Protein AF-A0AAV2SM98-F1 (afdb_monomer)

Foldseek 3Di:
DDDDDPPPPPDPPDPPPDPPDDDDDDDDDDDDDDDDDPDPPPPPDDDDDDDDDPPVVVVVVVVVVVVVVVPPDPPPQPDDDQAAAEEEEAQELVSLVVLLVCLVVLRQRYEYEAQADRNPAPRQPDFQWQDQFDLDLVSNVVSVVVLVVVVVLCVVPNLAWDQLWDKFFDLDPVVVVSLVSRVVSCVVVVFDKDKAALVVVCVSPVVDDSPSTRTIMIGSSITGGRRPSNSVSSNVSSVVSNYYYDHSKAFDDWDWDQDPVRDIFTQWTDIPNGIYGYRYYHYPHHD

Solvent-accessible surface area (backbone atoms only — not comparable to full-atom values): 17041 Å² total; per-residue (Å²): 139,85,89,85,79,79,88,85,80,86,82,89,85,86,87,84,87,85,86,88,74,97,74,94,84,88,85,88,83,89,85,88,87,88,91,90,87,79,81,82,78,76,82,83,81,76,90,78,85,90,78,72,93,71,60,61,62,59,52,52,53,53,48,51,54,52,55,57,64,66,62,64,74,76,76,77,74,64,85,68,59,66,59,31,71,26,42,29,35,21,38,24,59,66,18,24,52,49,50,26,52,42,15,75,75,65,39,36,50,26,34,38,34,13,54,56,54,73,26,71,61,71,39,66,78,53,88,28,76,46,69,38,81,48,92,45,66,70,57,20,53,52,35,42,55,50,50,54,51,48,52,60,45,34,75,76,48,84,21,48,74,42,77,74,30,45,76,50,82,16,66,45,74,69,51,43,56,49,48,55,51,34,38,55,51,24,60,77,71,73,42,71,56,42,81,32,51,39,68,56,46,35,70,77,42,71,86,54,84,46,90,68,40,76,27,33,38,40,26,65,86,15,25,39,34,43,53,60,46,34,40,51,47,38,41,50,59,11,36,78,45,50,23,44,79,40,62,64,34,36,78,75,48,75,45,68,41,73,43,99,81,75,40,83,38,50,47,28,40,36,38,79,66,52,60,31,35,26,66,36,76,46,87,32,64,80,122

Secondary structure (DSSP, 8-state):
------TTS--S-SSS-SSSS-----------------STTSS---PPPP--TTHHHHHHHHHHHHHHHHTS---------SB-S-EEE--SHHHHHHHHHHHHTT-TT-EEE-SSSTTTTTGGG---EE----SSHHHHHHHHHHHHHHHHHHTTS--SEE---EEEEE-SHHHHHHHHHHHHHHHHTT---EEE-HHHHHHH-TTS--TT-SEEEEETT-EEE-HHHHHHHHHHHHHHTT-EEESS--EEEEEEEE-TTS-EEEEEEEETTEEEE-S-EEE----

Sequence (287 aa):
RSDYCSPLITFTLKMLVLLHHGHRSAAVVNLRVPHFKSYYRMALRCPIPAFGSNLHKRMAHLSRSIVRKEHMQMSTQVDLPAEADAVVVGGGMMGCWTLYHLARLGMTSAVLLERDKLTSGTTWHTNGLVHVIRASEVCSKLFNVTRDHILELDAQEPAGWTQNGAIYIASKKDRLKEYHRMVTLGKILGVECHVLTPSETASIQPLIRTDDILGSIYVPGDGTIDPAPLCRAVTRDAASKGAKVYEGVSVTSVETEKSRFNREQVKAVHTSSGTIKTKNVVVCAGI

Radius of gyration: 25.33 Å; Cα contacts (8 Å, |Δi|>4): 437; chains: 1; bounding box: 73×53×66 Å

Mean predicted aligned error: 13.69 Å

InterPro domains:
  IPR006076 FAD dependent oxidoreductase [PF01266] (85-286)
  IPR036188 FAD/NAD(P)-binding domain superfamily [G3DSA:3.50.50.60] (87-287)
  IPR036188 FAD/NAD(P)-binding domain superfamily [SSF51905] (84-287)

Nearest PDB structures (foldseek):
  4pab-assembly2_B  TM=9.346E-01  e=4.518E-18  Rattus norvegicus
  1y56-assembly1_B  TM=9.321E-01  e=1.473E-16  Pyrococcus horikoshii OT3
  3gsi-assembly1_A  TM=9.232E-01  e=4.896E-16  Arthrobacter globiformis
  1pj6-assembly1_A  TM=9.190E-01  e=7.456E-16  Arthrobacter globiformis
  3if9-assembly2_C-3  TM=8.460E-01  e=1.415E-14  Bacillus subtilis

Organism: Meganyctiphanes norvegica (NCBI:txid48144)

pLDDT: mean 77.67, std 28.5, range [20.61, 98.44]

Structure (mmCIF, N/CA/C/O backbone):
data_AF-A0AAV2SM98-F1
#
_entry.id   AF-A0AAV2SM98-F1
#
loop_
_atom_site.group_PDB
_atom_site.id
_atom_site.type_symbol
_atom_site.label_atom_id
_atom_site.label_alt_id
_atom_site.label_comp_id
_atom_site.label_asym_id
_atom_site.label_entity_id
_atom_site.label_seq_id
_atom_site.pdbx_PDB_ins_code
_atom_site.Cartn_x
_atom_site.Cartn_y
_atom_site.Cartn_z
_atom_site.occupancy
_atom_site.B_iso_or_equiv
_atom_site.auth_seq_id
_atom_site.auth_comp_id
_atom_site.auth_asym_id
_atom_site.auth_atom_id
_atom_site.pdbx_PDB_model_num
ATOM 1 N N . ARG A 1 1 ? 6.197 36.022 -17.722 1.00 31.88 1 ARG A N 1
ATOM 2 C CA . ARG A 1 1 ? 5.034 35.553 -18.521 1.00 31.88 1 ARG A CA 1
ATOM 3 C C . ARG A 1 1 ? 5.260 34.078 -18.840 1.00 31.88 1 ARG A C 1
ATOM 5 O O . ARG A 1 1 ? 6.386 33.752 -19.177 1.00 31.88 1 ARG A O 1
ATOM 12 N N . SER A 1 2 ? 4.194 33.281 -18.701 1.00 25.55 2 SER A N 1
ATOM 13 C CA . SER A 1 2 ? 4.048 31.811 -18.793 1.00 25.55 2 SER A CA 1
ATOM 14 C C . SER A 1 2 ? 4.596 30.965 -17.638 1.00 25.55 2 SER A C 1
ATOM 16 O O . SER A 1 2 ? 5.593 30.261 -17.778 1.00 25.55 2 SER A O 1
ATOM 18 N N . ASP A 1 3 ? 3.838 30.988 -16.539 1.00 28.36 3 ASP A N 1
ATOM 19 C CA . ASP A 1 3 ? 3.628 29.853 -15.642 1.00 28.36 3 ASP A CA 1
ATOM 20 C C . ASP A 1 3 ? 2.754 28.800 -16.343 1.00 28.36 3 ASP A C 1
ATOM 22 O O . ASP A 1 3 ? 1.631 29.098 -16.742 1.00 28.36 3 ASP A O 1
ATOM 26 N N . TYR A 1 4 ? 3.257 27.573 -16.477 1.00 24.83 4 TYR A N 1
ATOM 27 C CA . TYR A 1 4 ? 2.462 26.360 -16.704 1.00 24.83 4 TYR A CA 1
ATOM 28 C C . TYR A 1 4 ? 3.166 25.205 -15.985 1.00 24.83 4 TYR A C 1
ATOM 30 O O . TYR A 1 4 ? 3.892 24.412 -16.580 1.00 24.83 4 TYR A O 1
ATOM 38 N N . CYS A 1 5 ? 2.981 25.147 -14.667 1.00 24.78 5 CYS A N 1
ATOM 39 C CA . CYS A 1 5 ? 3.327 23.982 -13.864 1.00 24.78 5 CYS A CA 1
ATOM 40 C C . CYS A 1 5 ? 2.040 23.171 -13.663 1.00 24.78 5 CYS A C 1
ATOM 42 O O . CYS A 1 5 ? 1.075 23.659 -13.076 1.00 24.78 5 CYS A O 1
ATOM 44 N N . SER A 1 6 ? 1.992 21.965 -14.229 1.00 24.11 6 SER A N 1
ATOM 45 C CA . SER A 1 6 ? 0.831 21.076 -14.181 1.00 24.11 6 SER A CA 1
ATOM 46 C C . SER A 1 6 ? 0.479 20.690 -12.731 1.00 24.11 6 SER A C 1
ATOM 48 O O . SER A 1 6 ? 1.361 20.196 -12.024 1.00 24.11 6 SER A O 1
ATOM 50 N N . PRO A 1 7 ? -0.783 20.810 -12.284 1.00 24.09 7 PRO A N 1
ATOM 51 C CA . PRO A 1 7 ? -1.163 20.563 -10.889 1.00 24.09 7 PRO A CA 1
ATOM 52 C C . PRO A 1 7 ? -1.372 19.078 -10.506 1.00 24.09 7 PRO A C 1
ATOM 54 O O . PRO A 1 7 ? -1.967 18.796 -9.473 1.00 24.09 7 PRO A O 1
ATOM 57 N N . LEU A 1 8 ? -0.889 18.108 -11.291 1.00 27.25 8 LEU A N 1
ATOM 58 C CA . LEU A 1 8 ? -1.276 16.691 -11.149 1.00 27.25 8 LEU A CA 1
ATOM 59 C C . LEU A 1 8 ? -0.295 15.774 -10.387 1.00 27.25 8 LEU A C 1
ATOM 61 O O . LEU A 1 8 ? -0.562 14.582 -10.294 1.00 27.25 8 LEU A O 1
ATOM 65 N N . ILE A 1 9 ? 0.818 16.272 -9.826 1.00 28.38 9 ILE A N 1
ATOM 66 C CA . ILE A 1 9 ? 1.872 15.392 -9.254 1.00 28.38 9 ILE A CA 1
ATOM 67 C C . ILE A 1 9 ? 2.228 15.679 -7.774 1.00 28.38 9 ILE A C 1
ATOM 69 O O . ILE A 1 9 ? 3.056 14.988 -7.189 1.00 28.38 9 ILE A O 1
ATOM 73 N N . THR A 1 10 ? 1.551 16.601 -7.081 1.00 25.59 10 THR A N 1
ATOM 74 C CA . THR A 1 10 ? 1.965 17.010 -5.714 1.00 25.59 10 THR A CA 1
ATOM 75 C C . THR A 1 10 ? 0.986 16.621 -4.599 1.00 25.59 10 THR A C 1
ATOM 77 O O . THR A 1 10 ? 0.681 17.456 -3.752 1.00 25.59 10 THR A O 1
ATOM 80 N N . PHE A 1 11 ? 0.476 15.380 -4.557 1.00 27.55 11 PHE A N 1
ATOM 81 C CA . PHE A 1 11 ? -0.511 15.006 -3.521 1.00 27.55 11 PHE A CA 1
ATOM 82 C C . PHE A 1 11 ? -0.302 13.716 -2.717 1.00 27.55 11 PHE A C 1
ATOM 84 O O . PHE A 1 11 ? -1.170 13.361 -1.924 1.00 27.55 11 PHE A O 1
ATOM 91 N N . THR A 1 12 ? 0.872 13.081 -2.770 1.00 30.11 12 THR A N 1
ATOM 92 C CA . THR A 1 12 ? 1.121 11.863 -1.968 1.00 30.11 12 THR A CA 1
ATOM 93 C C . THR A 1 12 ? 2.404 11.943 -1.151 1.00 30.11 12 THR A C 1
ATOM 95 O O . THR A 1 12 ? 3.245 11.056 -1.196 1.00 30.11 12 THR A O 1
ATOM 98 N N . LEU A 1 13 ? 2.570 13.023 -0.385 1.00 26.97 13 LEU A N 1
ATOM 99 C CA . LEU A 1 13 ? 3.607 13.099 0.648 1.00 26.97 13 LEU A CA 1
ATOM 100 C C . LEU A 1 13 ? 3.119 13.940 1.837 1.00 26.97 13 LEU A C 1
ATOM 102 O O . LEU A 1 13 ? 3.581 15.050 2.079 1.00 26.97 13 LEU A O 1
ATOM 106 N N . LYS A 1 14 ? 2.118 13.435 2.568 1.00 24.38 14 LYS A N 1
ATOM 107 C CA . LYS A 1 14 ? 1.673 14.062 3.829 1.00 24.38 14 LYS A CA 1
ATOM 108 C C . LYS A 1 14 ? 1.416 13.092 4.986 1.00 24.38 14 LYS A C 1
ATOM 110 O O . LYS A 1 14 ? 0.947 13.520 6.030 1.00 24.38 14 LYS A O 1
ATOM 115 N N . MET A 1 15 ? 1.772 11.815 4.836 1.00 27.41 15 MET A N 1
ATOM 116 C CA . MET A 1 15 ? 1.516 10.771 5.844 1.00 27.41 15 MET A CA 1
ATOM 117 C C . MET A 1 15 ? 2.777 10.033 6.327 1.00 27.41 15 MET A C 1
ATOM 119 O O . MET A 1 15 ? 2.660 9.036 7.024 1.00 27.41 15 MET A O 1
ATOM 123 N N . LEU A 1 16 ? 3.987 10.514 6.001 1.00 27.00 16 LEU A N 1
ATOM 124 C CA . LEU A 1 16 ? 5.228 9.870 6.462 1.00 27.00 16 LEU A CA 1
ATOM 125 C C . LEU A 1 16 ? 6.363 10.844 6.827 1.00 27.00 16 LEU A C 1
ATOM 127 O O . LEU A 1 16 ? 7.532 10.577 6.577 1.00 27.00 16 LEU A O 1
ATOM 131 N N . VAL A 1 17 ? 6.028 11.984 7.433 1.00 26.92 17 VAL A N 1
ATOM 132 C CA . VAL A 1 17 ? 7.013 12.833 8.128 1.00 26.92 17 VAL A CA 1
ATOM 133 C C . VAL A 1 17 ? 6.415 13.261 9.464 1.00 26.92 17 VAL A C 1
ATOM 135 O O . VAL A 1 17 ? 6.054 14.414 9.645 1.00 26.92 17 VAL A O 1
ATOM 138 N N . LEU A 1 18 ? 6.234 12.313 10.386 1.00 27.36 18 LEU A N 1
ATOM 139 C CA . LEU A 1 18 ? 5.934 12.614 11.795 1.00 27.36 18 LEU A CA 1
ATOM 140 C C . LEU A 1 18 ? 6.501 11.567 12.772 1.00 27.36 18 LEU A C 1
ATOM 142 O O . LEU A 1 18 ? 6.001 11.407 13.879 1.00 27.36 18 LEU A O 1
ATOM 146 N N . LEU A 1 19 ? 7.588 10.887 12.398 1.00 30.19 19 LEU A N 1
ATOM 147 C CA . LEU A 1 19 ? 8.364 10.050 13.320 1.00 30.19 19 LEU A CA 1
ATOM 148 C C . LEU A 1 19 ? 9.869 10.282 13.140 1.00 30.19 19 LEU A C 1
ATOM 150 O O . LEU A 1 19 ? 10.631 9.345 12.950 1.00 30.19 19 LEU A O 1
ATOM 154 N N . HIS A 1 20 ? 10.306 11.544 13.183 1.00 32.00 20 HIS A N 1
ATOM 155 C CA . HIS A 1 20 ? 11.689 11.855 13.562 1.00 32.00 20 HIS A CA 1
ATOM 156 C C . HIS A 1 20 ? 11.843 13.306 14.038 1.00 32.00 20 HIS A C 1
ATOM 158 O O . HIS A 1 20 ? 12.384 14.156 13.346 1.00 32.00 20 HIS A O 1
ATOM 164 N N . HIS A 1 21 ? 11.274 13.598 15.205 1.00 30.67 21 HIS A N 1
ATOM 165 C CA . HIS A 1 21 ? 11.831 14.442 16.272 1.00 30.67 21 HIS A CA 1
ATOM 166 C C . HIS A 1 21 ? 10.696 14.880 17.190 1.00 30.67 21 HIS A C 1
ATOM 168 O O . HIS A 1 21 ? 9.682 15.427 16.761 1.00 30.67 21 HIS A O 1
ATOM 174 N N . GLY A 1 22 ? 10.860 14.578 18.476 1.00 34.06 22 GLY A N 1
ATOM 175 C CA . GLY A 1 22 ? 9.859 14.858 19.486 1.00 34.06 22 GLY A CA 1
ATOM 176 C C . GLY A 1 22 ? 9.646 16.351 19.652 1.00 34.06 22 GLY A C 1
ATOM 177 O O . GLY A 1 22 ? 10.458 16.994 20.286 1.00 34.06 22 GLY A O 1
ATOM 178 N N . HIS A 1 23 ? 8.525 16.872 19.164 1.00 28.09 23 HIS A N 1
ATOM 179 C CA . HIS A 1 23 ? 7.826 18.001 19.768 1.00 28.09 23 HIS A CA 1
ATOM 180 C C . HIS A 1 23 ? 6.326 17.889 19.459 1.00 28.09 23 HIS A C 1
ATOM 182 O O . HIS A 1 23 ? 5.896 17.576 18.353 1.00 28.09 23 HIS A O 1
ATOM 188 N N . ARG A 1 24 ? 5.527 18.079 20.510 1.00 28.91 24 ARG A N 1
ATOM 189 C CA . ARG A 1 24 ? 4.068 17.933 20.550 1.00 28.91 24 ARG A CA 1
ATOM 190 C C . ARG A 1 24 ? 3.401 19.205 20.015 1.00 28.91 24 ARG A C 1
ATOM 192 O O . ARG A 1 24 ? 3.568 20.233 20.666 1.00 28.91 24 ARG A O 1
ATOM 199 N N . SER A 1 25 ? 2.625 19.113 18.928 1.00 24.95 25 SER A N 1
ATOM 200 C CA . SER A 1 25 ? 1.312 19.766 18.673 1.00 24.95 25 SER A CA 1
ATOM 201 C C . SER A 1 25 ? 0.983 19.747 17.171 1.00 24.95 25 SER A C 1
ATOM 203 O O . SER A 1 25 ? 1.814 20.148 16.365 1.00 24.95 25 SER A O 1
ATOM 205 N N . ALA A 1 26 ? -0.229 19.327 16.796 1.00 24.14 26 ALA A N 1
ATOM 206 C CA . ALA A 1 26 ? -0.758 19.448 15.436 1.00 24.14 26 ALA A CA 1
ATOM 207 C C . ALA A 1 26 ? -2.068 20.248 15.479 1.00 24.14 26 ALA A C 1
ATOM 209 O O . ALA A 1 26 ? -2.946 19.943 16.282 1.00 24.14 26 ALA A O 1
ATOM 210 N N . ALA A 1 27 ? -2.183 21.270 14.630 1.00 21.50 27 ALA A N 1
ATOM 211 C CA . ALA A 1 27 ? -3.406 22.039 14.416 1.00 21.50 27 ALA A CA 1
ATOM 212 C C . ALA A 1 27 ? -3.985 21.697 13.035 1.00 21.50 27 ALA A C 1
ATOM 214 O O . ALA A 1 27 ? -3.249 21.624 12.050 1.00 21.50 27 ALA A O 1
ATOM 215 N N . VAL A 1 28 ? -5.302 21.493 12.970 1.00 24.95 28 VAL A N 1
ATOM 216 C CA . VAL A 1 28 ? -6.059 21.205 11.743 1.00 24.95 28 VAL A CA 1
ATOM 217 C C . VAL A 1 28 ? -6.828 22.463 11.343 1.00 24.95 28 VAL A C 1
ATOM 219 O O . VAL A 1 28 ? -7.604 22.990 12.135 1.00 24.95 28 VAL A O 1
ATOM 222 N N . VAL A 1 29 ? -6.631 22.938 10.111 1.00 21.25 29 VAL A N 1
ATOM 223 C CA . VAL A 1 29 ? -7.428 24.017 9.506 1.00 21.25 29 VAL A CA 1
ATOM 224 C C . VAL A 1 29 ? -8.323 23.411 8.426 1.00 21.25 29 VAL A C 1
ATOM 226 O O . VAL A 1 29 ? -7.837 22.748 7.512 1.00 21.25 29 VAL A O 1
ATOM 229 N N . ASN A 1 30 ? -9.633 23.635 8.553 1.00 21.91 30 ASN A N 1
ATOM 230 C CA . ASN A 1 30 ? -10.673 23.188 7.623 1.00 21.91 30 ASN A CA 1
ATOM 231 C C . ASN A 1 30 ? -10.839 24.170 6.454 1.00 21.91 30 ASN A C 1
ATOM 233 O O . ASN A 1 30 ? -10.946 25.375 6.674 1.00 21.91 30 ASN A O 1
ATOM 237 N N . LEU A 1 31 ? -10.988 23.652 5.232 1.00 20.61 31 LEU A N 1
ATOM 238 C CA . LEU A 1 31 ? -11.504 24.397 4.078 1.00 20.61 31 LEU A CA 1
ATOM 239 C C . LEU A 1 31 ? -12.579 23.563 3.367 1.00 20.61 31 LEU A C 1
ATOM 241 O O . LEU A 1 31 ? -12.419 22.365 3.155 1.00 20.61 31 LEU A O 1
ATOM 245 N N . ARG A 1 32 ? -13.701 24.215 3.044 1.00 22.14 32 ARG A N 1
ATOM 246 C CA . ARG A 1 32 ? -14.980 23.630 2.605 1.00 22.14 32 ARG A CA 1
ATOM 247 C C . ARG A 1 32 ? -15.336 24.200 1.230 1.00 22.14 32 ARG A C 1
ATOM 249 O O . ARG A 1 32 ? -15.374 25.421 1.124 1.00 22.14 32 ARG A O 1
ATOM 256 N N . VAL A 1 33 ? -15.662 23.381 0.220 1.00 26.44 33 VAL A N 1
ATOM 257 C CA . VAL A 1 33 ? -16.320 23.842 -1.032 1.00 26.44 33 VAL A CA 1
ATOM 258 C C . VAL A 1 33 ? -17.195 22.715 -1.645 1.00 26.44 33 VAL A C 1
ATOM 260 O O . VAL A 1 33 ? -16.832 21.551 -1.470 1.00 26.44 33 VAL A O 1
ATOM 263 N N . PRO A 1 34 ? -18.348 22.997 -2.310 1.00 28.62 34 PRO A N 1
ATOM 264 C CA . PRO A 1 34 ? -19.435 22.025 -2.502 1.00 28.62 34 PRO A CA 1
ATOM 265 C C . PRO A 1 34 ? -19.748 21.588 -3.961 1.00 28.62 34 PRO A C 1
ATOM 267 O O . PRO A 1 34 ? -19.422 22.276 -4.919 1.00 28.62 34 PRO A O 1
ATOM 270 N N . HIS A 1 35 ? -20.545 20.504 -4.048 1.00 28.34 35 HIS A N 1
ATOM 271 C CA . HIS A 1 35 ? -21.519 20.095 -5.093 1.00 28.34 35 HIS A CA 1
ATOM 272 C C . HIS A 1 35 ? -21.068 19.296 -6.341 1.00 28.34 35 HIS A C 1
ATOM 274 O O . HIS A 1 35 ? -20.484 19.817 -7.282 1.00 28.34 35 HIS A O 1
ATOM 280 N N . PHE A 1 36 ? -21.537 18.037 -6.410 1.00 26.59 36 PHE A N 1
ATOM 281 C CA . PHE A 1 36 ? -21.418 17.112 -7.546 1.00 26.59 36 PHE A CA 1
ATOM 282 C C . PHE A 1 36 ? -22.814 16.544 -7.893 1.00 26.59 36 PHE A C 1
ATOM 284 O O . PHE A 1 36 ? -23.239 15.533 -7.341 1.00 26.59 36 PHE A O 1
ATOM 291 N N . LYS A 1 37 ? -23.593 17.230 -8.745 1.00 26.44 37 LYS A N 1
ATOM 292 C CA . LYS A 1 37 ? -24.983 16.833 -9.088 1.00 26.44 37 LYS A CA 1
ATOM 293 C C . LYS A 1 37 ? -25.263 16.633 -10.586 1.00 26.44 37 LYS A C 1
ATOM 295 O O . LYS A 1 37 ? -26.425 16.582 -10.974 1.00 26.44 37 LYS A O 1
ATOM 300 N N . SER A 1 38 ? -24.243 16.487 -11.438 1.00 29.59 38 SER A N 1
ATOM 301 C CA . SER A 1 38 ? -24.452 16.507 -12.902 1.00 29.59 38 SER A CA 1
ATOM 302 C C . SER A 1 38 ? -24.258 15.185 -13.661 1.00 29.59 38 SER A C 1
ATOM 304 O O . SER A 1 38 ? -24.520 15.161 -14.859 1.00 29.59 38 SER A O 1
ATOM 306 N N . TYR A 1 39 ? -23.867 14.071 -13.035 1.00 30.16 39 TYR A N 1
ATOM 307 C CA . TYR A 1 39 ? -23.544 12.854 -13.809 1.00 30.16 39 TYR A CA 1
ATOM 308 C C . TYR A 1 39 ? -24.714 11.885 -14.067 1.00 30.16 39 TYR A C 1
ATOM 310 O O . TYR A 1 39 ? -24.615 11.024 -14.934 1.00 30.16 39 TYR A O 1
ATOM 318 N N . TYR A 1 40 ? -25.864 12.044 -13.402 1.00 27.30 40 TYR A N 1
ATOM 319 C CA . TYR A 1 40 ? -26.947 11.047 -13.474 1.00 27.30 40 TYR A CA 1
ATOM 320 C C . TYR A 1 40 ? -27.897 11.189 -14.683 1.00 27.30 40 TYR A C 1
ATOM 322 O O . TYR A 1 40 ? -28.743 10.331 -14.914 1.00 27.30 40 TYR A O 1
ATOM 330 N N . ARG A 1 41 ? -27.795 12.262 -15.483 1.00 26.36 41 ARG A N 1
ATOM 331 C CA . ARG A 1 41 ? -28.770 12.546 -16.561 1.00 26.36 41 ARG A CA 1
ATOM 332 C C . ARG A 1 41 ? -28.425 11.988 -17.944 1.00 26.36 41 ARG A C 1
ATOM 334 O O . ARG A 1 41 ? -29.223 12.170 -18.859 1.00 26.36 41 ARG A O 1
ATOM 341 N N . MET A 1 42 ? -27.306 11.281 -18.112 1.00 28.53 42 MET A N 1
ATOM 342 C CA . MET A 1 42 ? -26.879 10.807 -19.439 1.00 28.53 42 MET A CA 1
ATOM 343 C C . MET A 1 42 ? -27.261 9.348 -19.759 1.00 28.53 42 MET A C 1
ATOM 345 O O . MET A 1 42 ? -27.197 8.953 -20.916 1.00 28.53 42 MET A O 1
ATOM 349 N N . ALA A 1 43 ? -27.734 8.561 -18.783 1.00 29.72 43 ALA A N 1
ATOM 350 C CA . ALA A 1 43 ? -27.971 7.118 -18.953 1.00 29.72 43 ALA A CA 1
ATOM 351 C C . ALA A 1 43 ? -29.410 6.709 -19.354 1.00 29.72 43 ALA A C 1
ATOM 353 O O . ALA A 1 43 ? -29.691 5.522 -19.477 1.00 29.72 43 ALA A O 1
ATOM 354 N N . LEU A 1 44 ? -30.336 7.652 -19.576 1.00 29.77 44 LEU A N 1
ATOM 355 C CA . LEU A 1 44 ? -31.763 7.351 -19.823 1.00 29.77 44 LEU A CA 1
ATOM 356 C C . LEU A 1 44 ? -32.234 7.559 -21.275 1.00 29.77 44 LEU A C 1
ATOM 358 O O . LEU A 1 44 ? -33.423 7.750 -21.519 1.00 29.77 44 LEU A O 1
ATOM 362 N N . ARG A 1 45 ? -31.338 7.515 -22.266 1.00 27.47 45 ARG A N 1
ATOM 363 C CA . ARG A 1 45 ? -31.718 7.605 -23.689 1.00 27.47 45 ARG A CA 1
ATOM 364 C C . ARG A 1 45 ? -31.244 6.389 -24.479 1.00 27.47 45 ARG A C 1
ATOM 366 O O . ARG A 1 45 ? -30.288 6.479 -25.235 1.00 27.47 45 ARG A O 1
ATOM 373 N N . CYS A 1 46 ? -31.948 5.270 -24.330 1.00 22.50 46 CYS A N 1
ATOM 374 C CA . CYS A 1 46 ? -31.907 4.179 -25.304 1.00 22.50 46 CYS A CA 1
ATOM 375 C C . CYS A 1 46 ? -33.309 3.548 -25.419 1.00 22.50 46 CYS A C 1
ATOM 377 O O . CYS A 1 46 ? -33.823 3.064 -24.409 1.00 22.50 46 CYS A O 1
ATOM 379 N N . PRO A 1 47 ? -33.971 3.586 -26.590 1.00 31.31 47 PRO A N 1
ATOM 380 C CA . PRO A 1 47 ? -35.281 2.968 -26.777 1.00 31.31 47 PRO A CA 1
ATOM 381 C C . PRO A 1 47 ? -35.142 1.480 -27.143 1.00 31.31 47 PRO A C 1
ATOM 383 O O . PRO A 1 47 ? -34.409 1.130 -28.064 1.00 31.31 47 PRO A O 1
ATOM 386 N N . ILE A 1 48 ? -35.875 0.606 -26.447 1.00 33.38 48 ILE A N 1
ATOM 387 C CA . ILE A 1 48 ? -36.026 -0.824 -26.780 1.00 33.38 48 ILE A CA 1
ATOM 388 C C . ILE A 1 48 ? -37.409 -1.020 -27.440 1.00 33.38 48 ILE A C 1
ATOM 390 O O . ILE A 1 48 ? -38.380 -0.451 -26.931 1.00 33.38 48 ILE A O 1
ATOM 394 N N . PRO A 1 49 ? -37.556 -1.796 -28.536 1.00 30.06 49 PRO A N 1
ATOM 395 C CA . PRO A 1 49 ? -38.848 -1.998 -29.194 1.00 30.06 49 PRO A CA 1
ATOM 396 C C . PRO A 1 49 ? -39.774 -2.933 -28.399 1.00 30.06 49 PRO A C 1
ATOM 398 O O . PRO A 1 49 ? -39.335 -3.881 -27.750 1.00 30.06 49 PRO A O 1
ATOM 401 N N . ALA A 1 50 ? -41.076 -2.662 -28.479 1.00 34.81 50 ALA A N 1
ATOM 402 C CA . ALA A 1 50 ? -42.133 -3.322 -27.720 1.00 34.81 50 ALA A CA 1
ATOM 403 C C . ALA A 1 50 ? -42.425 -4.764 -28.185 1.00 34.81 50 ALA A C 1
ATOM 405 O O . ALA A 1 50 ? -42.682 -5.001 -29.362 1.00 34.81 50 ALA A O 1
ATOM 406 N N . PHE A 1 51 ? -42.499 -5.705 -27.234 1.00 28.33 51 PHE A N 1
ATOM 407 C CA . PHE A 1 51 ? -43.022 -7.062 -27.437 1.00 28.33 51 PHE A CA 1
ATOM 408 C C . PHE A 1 51 ? -44.042 -7.431 -26.336 1.00 28.33 51 PHE A C 1
ATOM 410 O O . PHE A 1 51 ? -43.726 -7.406 -25.148 1.00 28.33 51 PHE A O 1
ATOM 417 N N . GLY A 1 52 ? -45.268 -7.778 -26.756 1.00 33.97 52 GLY A N 1
ATOM 418 C CA . GLY A 1 52 ? -46.256 -8.648 -26.082 1.00 33.97 52 GLY A CA 1
ATOM 419 C C . GLY A 1 52 ? -46.667 -8.355 -24.625 1.00 33.97 52 GLY A C 1
ATOM 420 O O . GLY A 1 52 ? -46.029 -8.795 -23.670 1.00 33.97 52 GLY A O 1
ATOM 421 N N . SER A 1 53 ? -47.838 -7.741 -24.434 1.00 43.03 53 SER A N 1
ATOM 422 C CA . SER A 1 53 ? -48.356 -7.187 -23.167 1.00 43.03 53 SER A CA 1
ATOM 423 C C . SER A 1 53 ? -48.877 -8.168 -22.093 1.00 43.03 53 SER A C 1
ATOM 425 O O . SER A 1 53 ? -49.391 -7.707 -21.073 1.00 43.03 53 SER A O 1
ATOM 427 N N . ASN A 1 54 ? -48.711 -9.490 -22.229 1.00 44.19 54 ASN A N 1
ATOM 428 C CA . ASN A 1 54 ? -49.255 -10.453 -21.249 1.00 44.19 54 ASN A CA 1
ATOM 429 C C . ASN A 1 54 ? -48.226 -11.341 -20.521 1.00 44.19 54 ASN A C 1
ATOM 431 O O . ASN A 1 54 ? -48.571 -11.936 -19.500 1.00 44.19 54 ASN A O 1
ATOM 435 N N . LEU A 1 55 ? -46.952 -11.363 -20.937 1.00 38.56 55 LEU A N 1
ATOM 436 C CA . LEU A 1 55 ? -45.889 -12.089 -20.216 1.00 38.56 55 LEU A CA 1
ATOM 437 C C . LEU A 1 55 ? -45.274 -11.246 -19.079 1.00 38.56 55 LEU A C 1
ATOM 439 O O . LEU A 1 55 ? -45.005 -11.754 -17.989 1.00 38.56 55 LEU A O 1
ATOM 443 N N . HIS A 1 56 ? -45.175 -9.926 -19.280 1.00 41.72 56 HIS A N 1
ATOM 444 C CA . HIS A 1 56 ? -44.644 -8.971 -18.296 1.00 41.72 56 HIS A CA 1
ATOM 445 C C . HIS A 1 56 ? -45.418 -8.968 -16.968 1.00 41.72 56 HIS A C 1
ATOM 447 O O . HIS A 1 56 ? -44.816 -8.871 -15.899 1.00 41.72 56 HIS A O 1
ATOM 453 N N . LYS A 1 57 ? -46.750 -9.117 -17.003 1.00 39.00 57 LYS A N 1
ATOM 454 C CA . LYS A 1 57 ? -47.580 -9.091 -15.784 1.00 39.00 57 LYS A CA 1
ATOM 455 C C . LYS A 1 57 ? -47.388 -10.335 -14.911 1.00 39.00 57 LYS A C 1
ATOM 457 O O . LYS A 1 57 ? -47.395 -10.215 -13.688 1.00 39.00 57 LYS A O 1
ATOM 462 N N . ARG A 1 58 ? -47.166 -11.511 -15.515 1.00 38.19 58 ARG A N 1
ATOM 463 C CA . ARG A 1 58 ? -46.919 -12.764 -14.776 1.00 38.19 58 ARG A CA 1
ATOM 464 C C . ARG A 1 58 ? -45.501 -12.826 -14.197 1.00 38.19 58 ARG A C 1
ATOM 466 O O . ARG A 1 58 ? -45.347 -13.245 -13.053 1.00 38.19 58 ARG A O 1
ATOM 473 N N . MET A 1 59 ? -44.494 -12.315 -14.911 1.00 36.50 59 MET A N 1
ATOM 474 C CA . MET A 1 59 ? -43.120 -12.225 -14.386 1.00 36.50 59 MET A CA 1
ATOM 475 C C . MET A 1 59 ? -42.976 -11.162 -13.287 1.00 36.50 59 MET A C 1
ATOM 477 O O . MET A 1 59 ? -42.286 -11.397 -12.298 1.00 36.50 59 MET A O 1
ATOM 481 N N . ALA A 1 60 ? -43.688 -10.033 -13.388 1.00 40.69 60 ALA A N 1
ATOM 482 C CA . ALA A 1 60 ? -43.671 -8.992 -12.357 1.00 40.69 60 ALA A CA 1
ATOM 483 C C . ALA A 1 60 ? -44.272 -9.462 -11.021 1.00 40.69 60 ALA A C 1
ATOM 485 O O . ALA A 1 60 ? -43.810 -9.042 -9.961 1.00 40.69 60 ALA A O 1
ATOM 486 N N . HIS A 1 61 ? -45.282 -10.338 -11.047 1.00 37.56 61 HIS A N 1
ATOM 487 C CA . HIS A 1 61 ? -45.890 -10.852 -9.819 1.00 37.56 61 HIS A CA 1
ATOM 488 C C . HIS A 1 61 ? -45.000 -11.892 -9.126 1.00 37.56 61 HIS A C 1
ATOM 490 O O . HIS A 1 61 ? -44.849 -11.823 -7.908 1.00 37.56 61 HIS A O 1
ATOM 496 N N . LEU A 1 62 ? -44.354 -12.781 -9.898 1.00 35.97 62 LEU A N 1
ATOM 497 C CA . LEU A 1 62 ? -43.393 -13.760 -9.374 1.00 35.97 62 LEU A CA 1
ATOM 498 C C . LEU A 1 62 ? -42.129 -13.072 -8.826 1.00 35.97 62 LEU A C 1
ATOM 500 O O . LEU A 1 62 ? -41.676 -13.395 -7.729 1.00 35.97 62 LEU A O 1
ATOM 504 N N . SER A 1 63 ? -41.628 -12.059 -9.543 1.00 36.75 63 SER A N 1
ATOM 505 C CA . SER A 1 63 ? -40.509 -11.210 -9.117 1.00 36.75 63 SER A CA 1
ATOM 506 C C . SER A 1 63 ? -40.831 -10.462 -7.821 1.00 36.75 63 SER A C 1
ATOM 508 O O . SER A 1 63 ? -40.022 -10.476 -6.902 1.00 36.75 63 SER A O 1
ATOM 510 N N . ARG A 1 64 ? -42.040 -9.903 -7.662 1.00 35.38 64 ARG A N 1
ATOM 511 C CA . ARG A 1 64 ? -42.439 -9.229 -6.410 1.00 35.38 64 ARG A CA 1
ATOM 512 C C . ARG A 1 64 ? -42.521 -10.173 -5.213 1.00 35.38 64 ARG A C 1
ATOM 514 O O . ARG A 1 64 ? -42.226 -9.740 -4.104 1.00 35.38 64 ARG A O 1
ATOM 521 N N . SER A 1 65 ? -42.909 -11.433 -5.405 1.00 33.59 65 SER A N 1
ATOM 522 C CA . SER A 1 65 ? -42.939 -12.433 -4.326 1.00 33.59 65 SER A CA 1
ATOM 523 C C . SER A 1 65 ? -41.554 -12.976 -3.956 1.00 33.59 65 SER A C 1
ATOM 525 O O . SER A 1 65 ? -41.326 -13.252 -2.781 1.00 33.59 65 SER A O 1
ATOM 527 N N . ILE A 1 66 ? -40.627 -13.075 -4.916 1.00 40.53 66 ILE A N 1
ATOM 528 C CA . ILE A 1 66 ? -39.226 -13.456 -4.662 1.00 40.53 66 ILE A CA 1
ATOM 529 C C . ILE A 1 66 ? -38.489 -12.292 -3.978 1.00 40.53 66 ILE A C 1
ATOM 531 O O . ILE A 1 66 ? -37.919 -12.473 -2.906 1.00 40.53 66 ILE A O 1
ATOM 535 N N . VAL A 1 67 ? -38.651 -11.065 -4.487 1.00 40.78 67 VAL A N 1
ATOM 536 C CA . VAL A 1 67 ? -38.066 -9.843 -3.903 1.00 40.78 67 VAL A CA 1
ATOM 537 C C . VAL A 1 67 ? -38.632 -9.540 -2.508 1.00 40.78 67 VAL A C 1
ATOM 539 O O . VAL A 1 67 ? -37.900 -9.055 -1.648 1.00 40.78 67 VAL A O 1
ATOM 542 N N . ARG A 1 68 ? -39.911 -9.854 -2.233 1.00 31.45 68 ARG A N 1
ATOM 543 C CA . ARG A 1 68 ? -40.491 -9.714 -0.881 1.00 31.45 68 ARG A CA 1
ATOM 544 C C . ARG A 1 68 ? -39.988 -10.761 0.112 1.00 31.45 68 ARG A C 1
ATOM 546 O O . ARG A 1 68 ? -39.930 -10.443 1.293 1.00 31.45 68 ARG A O 1
ATOM 553 N N . LYS A 1 69 ? -39.636 -11.974 -0.332 1.00 30.75 69 LYS A N 1
ATOM 554 C CA . LYS A 1 69 ? -39.056 -13.000 0.554 1.00 30.75 69 LYS A CA 1
ATOM 555 C C . LYS A 1 69 ? -37.578 -12.742 0.862 1.00 30.75 69 LYS A C 1
ATOM 557 O O . LYS A 1 69 ? -37.147 -13.073 1.957 1.00 30.75 69 LYS A O 1
ATOM 562 N N . GLU A 1 70 ? -36.843 -12.086 -0.035 1.00 33.75 70 GLU A N 1
ATOM 563 C CA . GLU A 1 70 ? -35.452 -11.662 0.212 1.00 33.75 70 GLU A CA 1
ATOM 564 C C . GLU A 1 70 ? -35.336 -10.372 1.045 1.00 33.75 70 GLU A C 1
ATOM 566 O O . GLU A 1 70 ? -34.300 -10.124 1.652 1.00 33.75 70 GLU A O 1
ATOM 571 N N . HIS A 1 71 ? -36.402 -9.569 1.150 1.00 32.25 71 HIS A N 1
ATOM 572 C CA . HIS A 1 71 ? -36.437 -8.356 1.986 1.00 32.25 71 HIS A CA 1
ATOM 573 C C . HIS A 1 71 ? -36.777 -8.600 3.464 1.00 32.25 71 HIS A C 1
ATOM 575 O O . HIS A 1 71 ? -37.030 -7.647 4.204 1.00 32.25 71 HIS A O 1
ATOM 581 N N . MET A 1 72 ? -36.738 -9.847 3.937 1.00 32.72 72 MET A N 1
ATOM 582 C CA . MET A 1 72 ? -36.590 -10.102 5.367 1.00 32.72 72 MET A CA 1
ATOM 583 C C . MET A 1 72 ? -35.124 -9.832 5.714 1.00 32.72 72 MET A C 1
ATOM 585 O O . MET A 1 72 ? -34.294 -10.736 5.707 1.00 32.72 72 MET A O 1
ATOM 589 N N . GLN A 1 73 ? -34.807 -8.547 5.912 1.00 39.09 73 GLN A N 1
ATOM 590 C CA . GLN A 1 73 ? -33.501 -8.067 6.349 1.00 39.09 73 GLN A CA 1
ATOM 591 C C . GLN A 1 73 ? -33.101 -8.820 7.615 1.00 39.09 73 GLN A C 1
ATOM 593 O O . GLN A 1 73 ? -33.517 -8.498 8.725 1.00 39.09 73 GLN A O 1
ATOM 598 N N . MET A 1 74 ? -32.265 -9.831 7.430 1.00 33.75 74 MET A N 1
ATOM 599 C CA . MET A 1 74 ? -31.398 -10.337 8.469 1.00 33.75 74 MET A CA 1
ATOM 600 C C . MET A 1 74 ? -30.430 -9.187 8.752 1.00 33.75 74 MET A C 1
ATOM 602 O O . MET A 1 74 ? -29.456 -8.993 8.028 1.00 33.75 74 MET A O 1
ATOM 606 N N . SER A 1 75 ? -30.753 -8.334 9.727 1.00 39.03 75 SER A N 1
ATOM 607 C CA . SER A 1 75 ? -29.802 -7.353 10.233 1.00 39.03 75 SER A CA 1
ATOM 608 C C . SER A 1 75 ? -28.676 -8.147 10.886 1.00 39.03 75 SER A C 1
ATOM 610 O O . SER A 1 75 ? -28.766 -8.523 12.054 1.00 39.03 75 SER A O 1
ATOM 612 N N . THR A 1 76 ? -27.639 -8.479 10.121 1.00 50.12 76 THR A N 1
ATOM 613 C CA . THR A 1 76 ? -26.379 -8.965 10.677 1.00 50.12 76 THR A CA 1
ATOM 614 C C . THR A 1 76 ? -25.790 -7.802 11.454 1.00 50.12 76 THR A C 1
ATOM 616 O O . THR A 1 76 ? -25.116 -6.935 10.899 1.00 50.12 76 THR A O 1
ATOM 619 N N . GLN A 1 77 ? -26.159 -7.724 12.726 1.00 63.69 77 GLN A N 1
ATOM 620 C CA . GLN A 1 77 ? -25.618 -6.764 13.663 1.00 63.69 77 GLN A CA 1
ATOM 621 C C . GLN A 1 77 ? -24.120 -7.070 13.758 1.00 63.69 77 GLN A C 1
ATOM 623 O O . GLN A 1 77 ? -23.731 -8.163 14.164 1.00 63.69 77 GLN A O 1
ATOM 628 N N . VAL A 1 78 ? -23.288 -6.158 13.258 1.00 83.44 78 VAL A N 1
ATOM 629 C CA . VAL A 1 78 ? -21.832 -6.314 13.301 1.00 83.44 78 VAL A CA 1
ATOM 630 C C . VAL A 1 78 ? -21.409 -6.177 14.759 1.00 83.44 78 VAL A C 1
ATOM 632 O O . VAL A 1 78 ? -21.556 -5.100 15.333 1.00 83.44 78 VAL A O 1
ATOM 635 N N . ASP A 1 79 ? -20.925 -7.265 15.358 1.00 90.75 79 ASP A N 1
ATOM 636 C CA . ASP A 1 79 ? -20.463 -7.270 16.746 1.00 90.75 79 ASP A CA 1
ATOM 637 C C . ASP A 1 79 ? -19.078 -6.615 16.835 1.00 90.75 79 ASP A C 1
ATOM 639 O O . ASP A 1 79 ? -18.056 -7.202 16.468 1.00 90.75 79 ASP A O 1
ATOM 643 N N . LEU A 1 80 ? -19.062 -5.345 17.241 1.00 94.69 80 LEU A N 1
ATOM 644 C CA . LEU A 1 80 ? -17.841 -4.562 17.391 1.00 94.69 80 LEU A CA 1
ATOM 645 C C . LEU A 1 80 ? -17.227 -4.780 18.779 1.00 94.69 80 LEU A C 1
ATOM 647 O O . LEU A 1 80 ? -17.947 -4.846 19.775 1.00 94.69 80 LEU A O 1
ATOM 651 N N . PRO A 1 81 ? -15.888 -4.807 18.891 1.00 96.06 81 PRO A N 1
ATOM 652 C CA . PRO A 1 81 ? -15.244 -4.906 20.187 1.00 96.06 81 PRO A CA 1
ATOM 653 C C . PRO A 1 81 ? -15.486 -3.621 20.988 1.00 96.06 81 PRO A C 1
ATOM 655 O O . PRO A 1 81 ? -15.434 -2.516 20.448 1.00 96.06 81 PRO A O 1
ATOM 658 N N . ALA A 1 82 ? -15.705 -3.760 22.296 1.00 96.12 82 ALA A N 1
ATOM 659 C CA . ALA A 1 82 ? -15.915 -2.613 23.180 1.00 96.12 82 ALA A CA 1
ATOM 660 C C . ALA A 1 82 ? -14.675 -1.701 23.279 1.00 96.12 82 ALA A C 1
ATOM 662 O O . ALA A 1 82 ? -14.804 -0.496 23.515 1.00 96.12 82 ALA A O 1
ATOM 663 N N . GLU A 1 83 ? -13.480 -2.267 23.091 1.00 96.94 83 GLU A N 1
ATOM 664 C CA . GLU A 1 83 ? -12.197 -1.570 23.119 1.00 96.94 83 GLU A CA 1
ATOM 665 C C . GLU A 1 83 ? -11.220 -2.114 22.068 1.00 96.94 83 GLU A C 1
ATOM 667 O O . GLU A 1 83 ? -11.325 -3.267 21.647 1.00 96.94 83 GLU A O 1
ATOM 672 N N . ALA A 1 84 ? -10.286 -1.265 21.635 1.00 97.38 84 ALA A N 1
ATOM 673 C CA . ALA A 1 84 ? -9.234 -1.603 20.679 1.00 97.38 84 ALA A CA 1
ATOM 674 C C . ALA A 1 84 ? -7.967 -0.773 20.936 1.00 97.38 84 ALA A C 1
ATOM 676 O O . ALA A 1 84 ? -8.049 0.427 21.231 1.00 97.38 84 ALA A O 1
ATOM 677 N N . ASP A 1 85 ? -6.791 -1.375 20.736 1.00 95.75 85 ASP A N 1
ATOM 678 C CA . ASP A 1 85 ? -5.499 -0.680 20.867 1.00 95.75 85 ASP A CA 1
ATOM 679 C C . ASP A 1 85 ? -5.391 0.519 19.916 1.00 95.75 85 ASP A C 1
ATOM 681 O O . ASP A 1 85 ? -4.880 1.584 20.279 1.00 95.75 85 ASP A O 1
ATOM 685 N N . ALA A 1 86 ? -5.893 0.341 18.692 1.00 97.75 86 ALA A N 1
ATOM 686 C CA . ALA A 1 86 ? -5.966 1.362 17.661 1.00 97.75 86 ALA A CA 1
ATOM 687 C C . ALA A 1 86 ? -7.142 1.100 16.715 1.00 97.75 86 ALA A C 1
ATOM 689 O O . ALA A 1 86 ? -7.441 -0.049 16.386 1.00 97.75 86 ALA A O 1
ATOM 690 N N . VAL A 1 87 ? -7.764 2.176 16.236 1.00 98.38 87 VAL A N 1
ATOM 691 C CA . VAL A 1 87 ? -8.793 2.129 15.191 1.00 98.38 87 VAL A CA 1
ATOM 692 C C . VAL A 1 87 ? -8.257 2.777 13.915 1.00 98.38 87 VAL A C 1
ATOM 694 O O . VAL A 1 87 ? -7.926 3.962 13.892 1.00 98.38 87 VAL A O 1
ATOM 697 N N . VAL A 1 88 ? -8.180 1.999 12.840 1.00 98.44 88 VAL A N 1
ATOM 698 C CA . VAL A 1 88 ? -7.819 2.439 11.490 1.00 98.44 88 VAL A CA 1
ATOM 699 C C . VAL A 1 88 ? -9.103 2.699 10.706 1.00 98.44 88 VAL A C 1
ATOM 701 O O . VAL A 1 88 ? -9.953 1.821 10.580 1.00 98.44 88 VAL A O 1
ATOM 704 N N . VAL A 1 89 ? -9.261 3.910 10.177 1.00 98.25 89 VAL A N 1
ATOM 705 C CA . VAL A 1 89 ? -10.472 4.324 9.453 1.00 98.25 89 VAL A CA 1
ATOM 706 C C . VAL A 1 89 ? -10.202 4.318 7.954 1.00 98.25 89 VAL A C 1
ATOM 708 O O . VAL A 1 89 ? -9.444 5.156 7.477 1.00 98.25 89 VAL A O 1
ATOM 711 N N . GLY A 1 90 ? -10.846 3.419 7.216 1.00 97.62 90 GLY A N 1
ATOM 712 C CA . GLY A 1 90 ? -10.735 3.272 5.764 1.00 97.62 90 GLY A CA 1
ATOM 713 C C . GLY A 1 90 ? -10.028 1.981 5.348 1.00 97.62 90 GLY A C 1
ATOM 714 O O . GLY A 1 90 ? -8.884 1.733 5.714 1.00 97.62 90 GLY A O 1
ATOM 715 N N . GLY A 1 91 ? -10.701 1.185 4.523 1.00 96.62 91 GLY A N 1
ATOM 716 C CA . GLY A 1 91 ? -10.266 -0.096 3.962 1.00 96.62 91 GLY A CA 1
ATOM 717 C C . GLY A 1 91 ? -9.608 0.009 2.589 1.00 96.62 91 GLY A C 1
ATOM 718 O O . GLY A 1 91 ? -9.689 -0.920 1.786 1.00 96.62 91 GLY A O 1
ATOM 719 N N . GLY A 1 92 ? -8.988 1.149 2.280 1.00 96.38 92 GLY A N 1
ATOM 720 C CA . GLY A 1 92 ? -8.112 1.295 1.116 1.00 96.38 92 GLY A CA 1
ATOM 721 C C . GLY A 1 92 ? -6.706 0.746 1.376 1.00 96.38 92 GLY A C 1
ATOM 722 O O . GLY A 1 92 ? -6.387 0.328 2.489 1.00 96.38 92 GLY A O 1
ATOM 723 N N . MET A 1 93 ? -5.836 0.825 0.365 1.00 95.81 93 MET A N 1
ATOM 724 C CA . MET A 1 93 ? -4.453 0.323 0.433 1.00 95.81 93 MET A CA 1
ATOM 725 C C . MET A 1 93 ? -3.701 0.831 1.675 1.00 95.81 93 MET A C 1
ATOM 727 O O . MET A 1 93 ? -3.116 0.047 2.415 1.00 95.81 93 MET A O 1
ATOM 731 N N . MET A 1 94 ? -3.783 2.135 1.964 1.00 96.25 94 MET A N 1
ATOM 732 C CA . MET A 1 94 ? -3.107 2.736 3.122 1.00 96.25 94 MET A CA 1
ATOM 733 C C . MET A 1 94 ? -3.604 2.189 4.462 1.00 96.25 94 MET A C 1
ATOM 735 O O . MET A 1 94 ? -2.794 1.928 5.349 1.00 96.25 94 MET A O 1
ATOM 739 N N . GLY A 1 95 ? -4.918 2.010 4.623 1.00 97.44 95 GLY A N 1
ATOM 740 C CA . GLY A 1 95 ? -5.481 1.475 5.863 1.00 97.44 95 GLY A CA 1
ATOM 741 C C . GLY A 1 95 ? -5.129 0.005 6.053 1.00 97.44 95 GLY A C 1
ATOM 742 O O . GLY A 1 95 ? -4.730 -0.397 7.143 1.00 97.44 95 GLY A O 1
ATOM 743 N N . CYS A 1 96 ? -5.165 -0.769 4.968 1.00 97.06 96 CYS A N 1
ATOM 744 C CA . CYS A 1 96 ? -4.776 -2.174 4.965 1.00 97.06 96 CYS A CA 1
ATOM 745 C C . CYS A 1 96 ? -3.298 -2.361 5.365 1.00 97.06 96 CYS A C 1
ATOM 747 O O . CYS A 1 96 ? -3.009 -3.143 6.268 1.00 97.06 96 CYS A O 1
ATOM 749 N N . TRP A 1 97 ? -2.372 -1.585 4.783 1.00 97.31 97 TRP A N 1
ATOM 750 C CA . TRP A 1 97 ? -0.952 -1.597 5.175 1.00 97.31 97 TRP A CA 1
ATOM 751 C C . TRP A 1 97 ? -0.715 -1.087 6.598 1.00 97.31 97 TRP A C 1
ATOM 753 O O . TRP A 1 97 ? 0.135 -1.614 7.313 1.00 97.31 97 TRP A O 1
ATOM 763 N N . THR A 1 98 ? -1.479 -0.085 7.038 1.00 97.94 98 THR A N 1
ATOM 764 C CA . THR A 1 98 ? -1.404 0.407 8.421 1.00 97.94 98 THR A CA 1
ATOM 765 C C . THR A 1 98 ? -1.780 -0.703 9.398 1.00 97.94 98 THR A C 1
ATOM 767 O O . THR A 1 98 ? -1.014 -0.989 10.315 1.00 97.94 98 THR A O 1
ATOM 770 N N . LEU A 1 99 ? -2.917 -1.372 9.181 1.00 97.88 99 LEU A N 1
ATOM 771 C CA . LEU A 1 99 ? -3.356 -2.492 10.015 1.00 97.88 99 LEU A CA 1
ATOM 772 C C . LEU A 1 99 ? -2.319 -3.624 10.026 1.00 97.88 99 LEU A C 1
ATOM 774 O O . LEU A 1 99 ? -1.974 -4.130 11.091 1.00 97.88 99 LEU A O 1
ATOM 778 N N . TYR A 1 100 ? -1.789 -3.970 8.852 1.00 96.56 100 TYR A N 1
ATOM 779 C CA . TYR A 1 100 ? -0.740 -4.971 8.675 1.00 96.56 100 TYR A CA 1
ATOM 780 C C . TYR A 1 100 ? 0.505 -4.682 9.520 1.00 96.56 100 TYR A C 1
ATOM 782 O O . TYR A 1 100 ? 0.955 -5.538 10.285 1.00 96.56 100 TYR A O 1
ATOM 790 N N . HIS A 1 101 ? 1.042 -3.462 9.448 1.00 96.88 101 HIS A N 1
ATOM 791 C CA . HIS A 1 101 ? 2.226 -3.102 10.224 1.00 96.88 101 HIS A CA 1
ATOM 792 C C . HIS A 1 101 ? 1.944 -3.023 11.727 1.00 96.88 101 HIS A C 1
ATOM 794 O O . HIS A 1 101 ? 2.777 -3.476 12.509 1.00 96.88 101 HIS A O 1
ATOM 800 N N . LEU A 1 102 ? 0.778 -2.515 12.148 1.00 96.81 102 LEU A N 1
ATOM 801 C CA . LEU A 1 102 ? 0.388 -2.517 13.565 1.00 96.81 102 LEU A CA 1
ATOM 802 C C . LEU A 1 102 ? 0.328 -3.949 14.117 1.00 96.81 102 LEU A C 1
ATOM 804 O O . LEU A 1 102 ? 0.888 -4.224 15.179 1.00 96.81 102 LEU A O 1
ATOM 808 N N . ALA A 1 103 ? -0.268 -4.874 13.363 1.00 95.94 103 ALA A N 1
ATOM 809 C CA . ALA A 1 103 ? -0.349 -6.279 13.743 1.00 95.94 103 ALA A CA 1
ATOM 810 C C . ALA A 1 103 ? 1.042 -6.940 13.824 1.00 95.94 103 ALA A C 1
ATOM 812 O O . ALA A 1 103 ? 1.337 -7.642 14.791 1.00 95.94 103 ALA A O 1
ATOM 813 N N . ARG A 1 104 ? 1.943 -6.665 12.866 1.00 93.75 104 ARG A N 1
ATOM 814 C CA . ARG A 1 104 ? 3.342 -7.147 12.900 1.00 93.75 104 ARG A CA 1
ATOM 815 C C . ARG A 1 104 ? 4.156 -6.579 14.064 1.00 93.75 104 ARG A C 1
ATOM 817 O O . ARG A 1 104 ? 5.069 -7.249 14.535 1.00 93.75 104 ARG A O 1
ATOM 824 N N . LEU A 1 105 ? 3.829 -5.377 14.535 1.00 95.31 105 LEU A N 1
ATOM 825 C CA . LEU A 1 105 ? 4.435 -4.770 15.725 1.00 95.31 105 LEU A CA 1
ATOM 826 C C . LEU A 1 105 ? 3.867 -5.327 17.044 1.00 95.31 105 LEU A C 1
ATOM 828 O O . LEU A 1 105 ? 4.288 -4.894 18.115 1.00 95.31 105 LEU A O 1
ATOM 832 N N . GLY A 1 106 ? 2.937 -6.286 16.983 1.00 93.88 106 GLY A N 1
ATOM 833 C CA . GLY A 1 106 ? 2.363 -6.955 18.150 1.00 93.88 106 GLY A CA 1
ATOM 834 C C . GLY A 1 106 ? 1.082 -6.315 18.687 1.00 93.88 106 GLY A C 1
ATOM 835 O O . GLY A 1 106 ? 0.620 -6.710 19.754 1.00 93.88 106 GLY A O 1
ATOM 836 N N . MET A 1 107 ? 0.484 -5.351 17.975 1.00 94.12 107 MET A N 1
ATOM 837 C CA . MET A 1 107 ? -0.822 -4.795 18.349 1.00 94.12 107 MET A CA 1
ATOM 838 C C . MET A 1 107 ? -1.935 -5.738 17.886 1.00 94.12 107 MET A C 1
ATOM 840 O O . MET A 1 107 ? -2.440 -5.634 16.768 1.00 94.12 107 MET A O 1
ATOM 844 N N . THR A 1 108 ? -2.302 -6.682 18.750 1.00 87.31 108 THR A N 1
ATOM 845 C CA . THR A 1 108 ? -3.226 -7.775 18.418 1.00 87.31 108 THR A CA 1
ATOM 846 C C . THR A 1 108 ? -4.699 -7.376 18.469 1.00 87.31 108 THR A C 1
ATOM 848 O O . THR A 1 108 ? -5.518 -8.108 17.930 1.00 87.31 108 THR A O 1
ATOM 851 N N . SER A 1 109 ? -5.067 -6.231 19.061 1.00 94.06 109 SER A N 1
ATOM 852 C CA . SER A 1 109 ? -6.463 -5.751 19.090 1.00 94.06 109 SER A CA 1
ATOM 853 C C . SER A 1 109 ? -6.725 -4.543 18.179 1.00 94.06 109 SER A C 1
ATOM 855 O O . SER A 1 109 ? -7.716 -3.832 18.347 1.00 94.06 109 SER A O 1
ATOM 857 N N . ALA A 1 110 ? -5.854 -4.294 17.194 1.00 97.31 110 ALA A N 1
ATOM 858 C CA . ALA A 1 110 ? -6.073 -3.249 16.197 1.00 97.31 110 ALA A CA 1
ATOM 859 C C . ALA A 1 110 ? -7.288 -3.569 15.304 1.00 97.31 110 ALA A C 1
ATOM 861 O O . ALA A 1 110 ? -7.476 -4.705 14.859 1.00 97.31 110 ALA A O 1
ATOM 862 N N . VAL A 1 111 ? -8.106 -2.553 15.024 1.00 98.06 111 VAL A N 1
ATOM 863 C CA . VAL A 1 111 ? -9.351 -2.689 14.258 1.00 98.06 111 VAL A CA 1
ATOM 864 C C . VAL A 1 111 ? -9.331 -1.778 13.039 1.00 98.06 111 VAL A C 1
ATOM 866 O O . VAL A 1 111 ? -9.091 -0.584 13.178 1.00 98.06 111 VAL A O 1
ATOM 869 N N . LEU A 1 112 ? -9.647 -2.310 11.859 1.00 98.44 112 LEU A N 1
ATOM 870 C CA . LEU A 1 112 ? -9.934 -1.528 10.659 1.00 98.44 112 LEU A CA 1
ATOM 871 C C . LEU A 1 112 ? -11.442 -1.437 10.432 1.00 98.44 112 LEU A C 1
ATOM 873 O O . LEU A 1 112 ? -12.134 -2.454 10.439 1.00 98.44 112 LEU A O 1
ATOM 877 N N . LEU A 1 113 ? -11.930 -0.222 10.195 1.00 98.19 113 LEU A N 1
ATOM 878 C CA . LEU A 1 113 ? -13.325 0.069 9.878 1.00 98.19 113 LEU A CA 1
ATOM 879 C C . LEU A 1 113 ? -13.434 0.619 8.455 1.00 98.19 113 LEU A C 1
ATOM 881 O O . LEU A 1 113 ? -12.803 1.625 8.127 1.00 98.19 113 LEU A O 1
ATOM 885 N N . GLU A 1 114 ? -14.251 -0.018 7.625 1.00 97.44 114 GLU A N 1
ATOM 886 C CA . GLU A 1 114 ? -14.573 0.410 6.265 1.00 97.44 114 GLU A CA 1
ATOM 887 C C . GLU A 1 114 ? -16.084 0.614 6.134 1.00 97.44 114 GLU A C 1
ATOM 889 O O . GLU A 1 114 ? -16.868 -0.247 6.535 1.00 97.44 114 GLU A O 1
ATOM 894 N N . ARG A 1 115 ? -16.494 1.754 5.562 1.00 96.00 115 ARG A N 1
ATOM 895 C CA . ARG A 1 115 ? -17.911 2.117 5.422 1.00 96.00 115 ARG A CA 1
ATOM 896 C C . ARG A 1 115 ? -18.665 1.203 4.461 1.00 96.00 115 ARG A C 1
ATOM 898 O O . ARG A 1 115 ? -19.836 0.940 4.704 1.00 96.00 115 ARG A O 1
ATOM 905 N N . ASP A 1 116 ? -17.994 0.728 3.415 1.00 95.06 116 ASP A N 1
ATOM 906 C CA . ASP A 1 116 ? -18.558 -0.094 2.348 1.00 95.06 116 ASP A CA 1
ATOM 907 C C . ASP A 1 116 ? -17.829 -1.447 2.320 1.00 95.06 116 ASP A C 1
ATOM 909 O O . ASP A 1 116 ? -17.907 -2.216 3.278 1.00 95.06 116 ASP A O 1
ATOM 913 N N . LYS A 1 117 ? -17.098 -1.740 1.240 1.00 95.19 117 LYS A N 1
ATOM 914 C CA . LYS A 1 117 ? -16.211 -2.900 1.096 1.00 95.19 117 LYS A CA 1
ATOM 915 C C . LYS A 1 117 ? -14.755 -2.467 0.999 1.00 95.19 117 LYS A C 1
ATOM 917 O O . LYS A 1 117 ? -14.470 -1.361 0.528 1.00 95.19 117 LYS A O 1
ATOM 922 N N . LEU A 1 118 ? -13.826 -3.343 1.374 1.00 94.81 118 LEU A N 1
ATOM 923 C CA . LEU A 1 118 ? -12.399 -3.129 1.161 1.00 94.81 118 LEU A CA 1
ATOM 924 C C . LEU A 1 118 ? -12.151 -2.711 -0.290 1.00 94.81 118 LEU A C 1
ATOM 926 O O . LEU A 1 118 ? -12.745 -3.252 -1.222 1.00 94.81 118 LEU A O 1
ATOM 930 N N . THR A 1 119 ? -11.260 -1.742 -0.477 1.00 93.81 119 THR A N 1
ATOM 931 C CA . THR A 1 119 ? -10.874 -1.148 -1.771 1.00 93.81 119 THR A CA 1
ATOM 932 C C . THR A 1 119 ? -11.911 -0.272 -2.486 1.00 93.81 119 THR A C 1
ATOM 934 O O . THR A 1 119 ? -11.562 0.314 -3.511 1.00 93.81 119 THR A O 1
ATOM 937 N N . SER A 1 120 ? -13.114 -0.065 -1.930 1.00 91.19 120 SER A N 1
ATOM 938 C CA . SER A 1 120 ? -14.200 0.715 -2.573 1.00 91.19 120 SER A CA 1
ATOM 939 C C . SER A 1 120 ? -13.875 2.194 -2.845 1.00 91.19 120 SER A C 1
ATOM 941 O O . SER A 1 120 ? -14.599 2.856 -3.584 1.00 91.19 120 SER A O 1
ATOM 943 N N . GLY A 1 121 ? -12.801 2.728 -2.254 1.00 91.38 121 GLY A N 1
ATOM 944 C CA . GLY A 1 121 ? -12.310 4.088 -2.498 1.00 91.38 121 GLY A CA 1
ATOM 945 C C . GLY A 1 121 ? -11.518 4.229 -3.804 1.00 91.38 121 GLY A C 1
ATOM 946 O O . GLY A 1 121 ? -11.888 3.710 -4.851 1.00 91.38 121 GLY A O 1
ATOM 947 N N . THR A 1 122 ? -10.387 4.935 -3.766 1.00 91.00 122 THR A N 1
ATOM 948 C CA . THR A 1 122 ? -9.543 5.111 -4.963 1.00 91.00 122 THR A CA 1
ATOM 949 C C . THR A 1 122 ? -8.745 3.869 -5.349 1.00 91.00 122 THR A C 1
ATOM 951 O O . THR A 1 122 ? -8.284 3.749 -6.477 1.00 91.00 122 THR A O 1
ATOM 954 N N . THR A 1 123 ? -8.592 2.928 -4.418 1.00 92.75 123 THR A N 1
ATOM 955 C CA . THR A 1 123 ? -7.708 1.768 -4.552 1.00 92.75 123 THR A CA 1
ATOM 956 C C . THR A 1 123 ? -8.097 0.835 -5.704 1.00 92.75 123 THR A C 1
ATOM 958 O O . THR A 1 123 ? -7.204 0.427 -6.445 1.00 92.75 123 THR A O 1
ATOM 961 N N . TRP A 1 124 ? -9.388 0.536 -5.904 1.00 89.38 124 TRP A N 1
ATOM 962 C CA . TRP A 1 124 ? -9.827 -0.445 -6.913 1.00 89.38 124 TRP A CA 1
ATOM 963 C C . TRP A 1 124 ? -9.497 -0.062 -8.364 1.00 89.38 124 TRP A C 1
ATOM 965 O O . TRP A 1 124 ? -9.352 -0.947 -9.197 1.00 89.38 124 TRP A O 1
ATOM 975 N N . HIS A 1 125 ? -9.388 1.235 -8.675 1.00 89.94 125 HIS A N 1
ATOM 976 C CA . HIS A 1 125 ? -9.162 1.730 -10.040 1.00 89.94 125 HIS A CA 1
ATOM 977 C C . HIS A 1 125 ? -7.744 2.267 -10.261 1.00 89.94 125 HIS A C 1
ATOM 979 O O . HIS A 1 125 ? -7.493 2.982 -11.232 1.00 89.94 125 HIS A O 1
ATOM 985 N N . THR A 1 126 ? -6.810 1.958 -9.358 1.00 90.19 126 THR A N 1
ATOM 986 C CA . THR A 1 126 ? -5.401 2.304 -9.571 1.00 90.19 126 THR A CA 1
ATOM 987 C C . THR A 1 126 ? -4.769 1.407 -10.633 1.00 90.19 126 THR A C 1
ATOM 989 O O . THR A 1 126 ? -5.112 0.238 -10.764 1.00 90.19 126 THR A O 1
ATOM 992 N N . ASN A 1 127 ? -3.789 1.941 -11.365 1.00 90.50 127 ASN A N 1
ATOM 993 C CA . ASN A 1 127 ? -3.032 1.184 -12.368 1.00 90.50 127 ASN A CA 1
ATOM 994 C C . ASN A 1 127 ? -2.059 0.154 -11.770 1.00 90.50 127 ASN A C 1
ATOM 996 O O . ASN A 1 127 ? -1.437 -0.584 -12.528 1.00 90.50 127 ASN A O 1
ATOM 1000 N N . GLY A 1 128 ? -1.866 0.145 -10.447 1.00 92.94 128 GLY A N 1
ATOM 1001 C CA . GLY A 1 128 ? -1.028 -0.858 -9.795 1.00 92.94 128 GLY A CA 1
ATOM 1002 C C . GLY A 1 128 ? 0.464 -0.777 -10.128 1.00 92.94 128 GLY A C 1
ATOM 1003 O O . GLY A 1 128 ? 1.142 -1.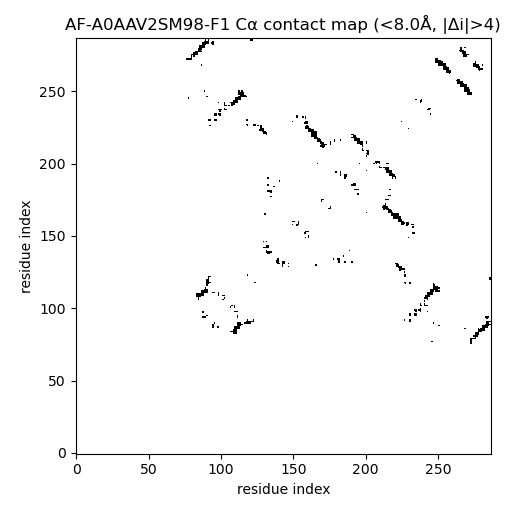790 -10.073 1.00 92.94 128 GLY A O 1
ATOM 1004 N N . LEU A 1 129 ? 1.006 0.383 -10.506 1.00 95.06 129 LEU A N 1
ATOM 1005 C CA . LEU A 1 129 ? 2.431 0.493 -10.844 1.00 95.06 129 LEU A CA 1
ATOM 1006 C C . LEU A 1 129 ? 3.294 0.565 -9.579 1.00 95.06 129 LEU A C 1
ATOM 1008 O O . LEU A 1 129 ? 3.149 1.494 -8.778 1.00 95.06 129 LEU A O 1
ATOM 1012 N N . VAL A 1 130 ? 4.235 -0.368 -9.430 1.00 94.81 130 VAL A N 1
ATOM 1013 C CA . VAL A 1 130 ? 5.219 -0.373 -8.341 1.00 94.81 130 VAL A CA 1
ATOM 1014 C C . VAL A 1 130 ? 6.594 -0.114 -8.926 1.00 94.81 130 VAL A C 1
ATOM 1016 O O . VAL A 1 130 ? 7.272 -0.991 -9.451 1.00 94.81 130 VAL A O 1
ATOM 1019 N N . HIS A 1 131 ? 6.982 1.145 -8.822 1.00 94.38 131 HIS A N 1
ATOM 1020 C CA . HIS A 1 131 ? 8.273 1.648 -9.250 1.00 94.38 131 HIS A CA 1
ATOM 1021 C C . HIS A 1 131 ? 9.101 1.948 -8.008 1.00 94.38 131 HIS A C 1
ATOM 1023 O O . HIS A 1 131 ? 8.676 2.800 -7.219 1.00 94.38 131 HIS A O 1
ATOM 1029 N N . VAL A 1 132 ? 10.260 1.324 -7.819 1.00 92.12 132 VAL A N 1
ATOM 1030 C CA . VAL A 1 132 ? 11.007 1.460 -6.559 1.00 92.12 132 VAL A CA 1
ATOM 1031 C C . VAL A 1 132 ? 11.974 2.628 -6.535 1.00 92.12 132 VAL A C 1
ATOM 1033 O O . VAL A 1 132 ? 12.212 3.214 -5.481 1.00 92.12 132 VAL A O 1
ATOM 1036 N N . ILE A 1 133 ? 12.506 3.017 -7.691 1.00 91.12 133 ILE A N 1
ATOM 1037 C CA . ILE A 1 133 ? 13.514 4.068 -7.758 1.00 91.12 133 ILE A CA 1
ATOM 1038 C C . ILE A 1 133 ? 12.870 5.443 -7.968 1.00 91.12 133 ILE A C 1
ATOM 1040 O O . ILE A 1 133 ? 11.986 5.644 -8.806 1.00 91.12 133 ILE A O 1
ATOM 1044 N N . ARG A 1 134 ? 13.284 6.420 -7.164 1.00 89.56 134 ARG A N 1
ATOM 1045 C CA . ARG A 1 134 ? 12.832 7.818 -7.217 1.00 89.56 134 ARG A CA 1
ATOM 1046 C C . ARG A 1 134 ? 14.036 8.746 -7.133 1.00 89.56 134 ARG A C 1
ATOM 1048 O O . ARG A 1 134 ? 15.097 8.362 -6.659 1.00 89.56 134 ARG A O 1
ATOM 1055 N N . ALA A 1 135 ? 13.846 10.008 -7.511 1.00 86.94 135 ALA A N 1
ATOM 1056 C CA . ALA A 1 135 ? 14.869 11.037 -7.321 1.00 86.94 135 ALA A CA 1
ATOM 1057 C C . ALA A 1 135 ? 15.233 11.260 -5.835 1.00 86.94 135 ALA A C 1
ATOM 1059 O O . ALA A 1 135 ? 16.332 11.708 -5.527 1.00 86.94 135 ALA A O 1
ATOM 1060 N N . SER A 1 136 ? 14.318 10.946 -4.909 1.00 90.94 136 SER A N 1
ATOM 1061 C CA . SER A 1 136 ? 14.551 11.007 -3.463 1.00 90.94 136 SER A CA 1
ATOM 1062 C C . SER A 1 136 ? 15.025 9.657 -2.921 1.00 90.94 136 SER A C 1
ATOM 1064 O O . SER A 1 136 ? 14.362 8.633 -3.115 1.00 90.94 136 SER A O 1
ATOM 1066 N N . GLU A 1 137 ? 16.130 9.672 -2.174 1.00 91.50 137 GLU A N 1
ATOM 1067 C CA . GLU A 1 137 ? 16.652 8.505 -1.454 1.00 91.50 137 GLU A CA 1
ATOM 1068 C C . GLU A 1 137 ? 15.636 7.950 -0.451 1.00 91.50 137 GLU A C 1
ATOM 1070 O O . GLU A 1 137 ? 15.367 6.752 -0.448 1.00 91.50 137 GLU A O 1
ATOM 1075 N N . VAL A 1 138 ? 15.031 8.820 0.365 1.00 93.44 138 VAL A N 1
ATOM 1076 C CA . VAL A 1 138 ? 14.048 8.421 1.387 1.00 93.44 138 VAL A CA 1
ATOM 1077 C C . VAL A 1 138 ? 12.851 7.729 0.742 1.00 93.44 138 VAL A C 1
ATOM 1079 O O . VAL A 1 138 ? 12.419 6.679 1.210 1.00 93.44 138 VAL A O 1
ATOM 1082 N N . CYS A 1 139 ? 12.353 8.281 -0.368 1.00 93.19 139 CYS A N 1
ATOM 1083 C CA . CYS A 1 139 ? 11.268 7.647 -1.109 1.00 93.19 139 CYS A CA 1
ATOM 1084 C C . CYS A 1 139 ? 11.705 6.281 -1.644 1.00 93.19 139 CYS A C 1
ATOM 1086 O O . CYS A 1 139 ? 10.989 5.306 -1.457 1.00 93.19 139 CYS A O 1
ATOM 1088 N N . SER A 1 140 ? 12.885 6.190 -2.262 1.00 93.19 140 SER A N 1
ATOM 1089 C CA . SER A 1 140 ? 13.370 4.931 -2.842 1.00 93.19 140 SER A CA 1
ATOM 1090 C C . SER A 1 140 ? 13.537 3.831 -1.790 1.00 93.19 140 SER A C 1
ATOM 1092 O O . SER A 1 140 ? 13.134 2.694 -2.018 1.00 93.19 140 SER A O 1
ATOM 1094 N N . LYS A 1 141 ? 14.047 4.172 -0.597 1.00 93.69 141 LYS A N 1
ATOM 1095 C CA . LYS A 1 141 ? 14.112 3.241 0.542 1.00 93.69 141 LYS A CA 1
ATOM 1096 C C . LYS A 1 141 ? 12.724 2.743 0.945 1.00 93.69 141 LYS A C 1
ATOM 1098 O O . LYS A 1 141 ? 12.541 1.543 1.117 1.00 93.69 141 LYS A O 1
ATOM 1103 N N . LEU A 1 142 ? 11.745 3.643 1.048 1.00 94.00 142 LEU A N 1
ATOM 1104 C CA . LEU A 1 142 ? 10.372 3.281 1.402 1.00 94.00 142 LEU A CA 1
ATOM 1105 C C . LEU A 1 142 ? 9.730 2.348 0.364 1.00 94.00 142 LEU A C 1
ATOM 1107 O O . LEU A 1 142 ? 9.107 1.353 0.733 1.00 94.00 142 LEU A O 1
ATOM 1111 N N . PHE A 1 143 ? 9.889 2.646 -0.928 1.00 93.94 143 PHE A N 1
ATOM 1112 C CA . PHE A 1 143 ? 9.338 1.800 -1.987 1.00 93.94 143 PHE A CA 1
ATOM 1113 C C . PHE A 1 143 ? 10.036 0.438 -2.067 1.00 93.94 143 PHE A C 1
ATOM 1115 O O . PHE A 1 143 ? 9.352 -0.554 -2.295 1.00 93.94 143 PHE A O 1
ATOM 1122 N N . ASN A 1 144 ? 11.353 0.367 -1.833 1.00 92.50 144 ASN A N 1
ATOM 1123 C CA . ASN A 1 144 ? 12.068 -0.910 -1.746 1.00 92.50 144 ASN A CA 1
ATOM 1124 C C . ASN A 1 144 ? 11.503 -1.788 -0.625 1.00 92.50 144 ASN A C 1
ATOM 1126 O O . ASN A 1 144 ? 11.103 -2.912 -0.895 1.00 92.50 144 ASN A O 1
ATOM 1130 N N . VAL A 1 145 ? 11.367 -1.247 0.591 1.00 93.81 145 VAL A N 1
ATOM 1131 C CA . VAL A 1 145 ? 10.771 -1.984 1.722 1.00 93.81 145 VAL A CA 1
ATOM 1132 C C . VA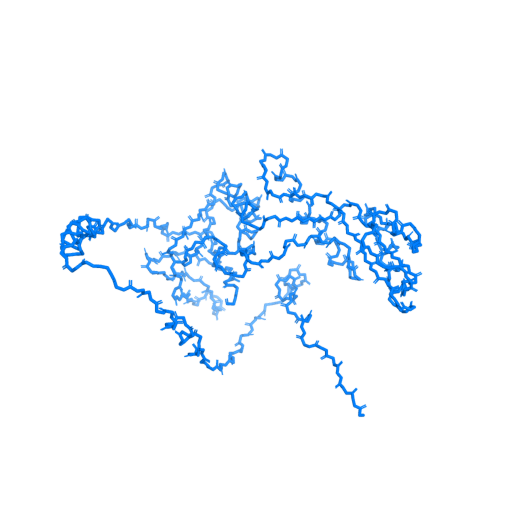L A 1 145 ? 9.339 -2.427 1.404 1.00 93.81 145 VAL A C 1
ATOM 1134 O O . VAL A 1 145 ? 8.953 -3.553 1.702 1.00 93.81 145 VAL A O 1
ATOM 1137 N N . THR A 1 146 ? 8.553 -1.565 0.752 1.00 94.31 146 THR A N 1
ATOM 1138 C CA . THR A 1 146 ? 7.183 -1.909 0.335 1.00 94.31 146 THR A CA 1
ATOM 1139 C C . THR A 1 146 ? 7.178 -3.071 -0.662 1.00 94.31 146 THR A C 1
ATOM 1141 O O . THR A 1 146 ? 6.403 -4.008 -0.495 1.00 94.31 146 THR A O 1
ATOM 1144 N N . ARG A 1 147 ? 8.051 -3.042 -1.680 1.00 94.25 147 ARG A N 1
ATOM 1145 C CA . ARG A 1 147 ? 8.198 -4.136 -2.651 1.00 94.25 147 ARG A CA 1
ATOM 1146 C C . ARG A 1 147 ? 8.619 -5.428 -1.953 1.00 94.25 147 ARG A C 1
ATOM 1148 O O . ARG A 1 147 ? 8.037 -6.466 -2.235 1.00 94.25 147 ARG A O 1
ATOM 1155 N N . ASP A 1 148 ? 9.575 -5.370 -1.033 1.00 94.00 148 ASP A N 1
ATOM 1156 C CA . ASP A 1 148 ? 10.064 -6.559 -0.331 1.00 94.00 148 ASP A 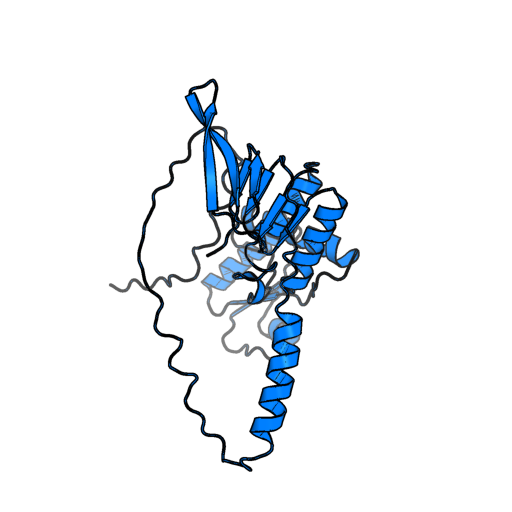CA 1
ATOM 1157 C C . ASP A 1 148 ? 8.946 -7.218 0.499 1.00 94.00 148 ASP A C 1
ATOM 1159 O O . ASP A 1 148 ? 8.805 -8.438 0.475 1.00 94.00 148 ASP A O 1
ATOM 1163 N N . HIS A 1 149 ? 8.073 -6.429 1.138 1.00 94.81 149 HIS A N 1
ATOM 1164 C CA . HIS A 1 149 ? 6.877 -6.962 1.800 1.00 94.81 149 HIS A CA 1
ATOM 1165 C C . HIS A 1 149 ? 5.832 -7.521 0.828 1.00 94.81 149 HIS A C 1
ATOM 1167 O O . HIS A 1 149 ? 5.183 -8.514 1.145 1.00 94.81 149 HIS A O 1
ATOM 1173 N N . ILE A 1 150 ? 5.654 -6.911 -0.349 1.00 95.50 150 ILE A N 1
ATOM 1174 C CA . ILE A 1 150 ? 4.777 -7.464 -1.394 1.00 95.50 150 ILE A CA 1
ATOM 1175 C C . ILE A 1 150 ? 5.297 -8.834 -1.836 1.00 95.50 150 ILE A C 1
ATOM 1177 O O . ILE A 1 150 ? 4.515 -9.774 -1.895 1.00 95.50 150 ILE A O 1
ATOM 1181 N N . LEU A 1 151 ? 6.603 -8.963 -2.085 1.00 94.69 151 LEU A N 1
ATOM 1182 C CA . LEU A 1 151 ? 7.239 -10.229 -2.460 1.00 94.69 151 LEU A CA 1
ATOM 1183 C C . LEU A 1 151 ? 7.128 -11.281 -1.346 1.00 94.69 151 LEU A C 1
ATOM 1185 O O . LEU A 1 151 ? 6.817 -12.435 -1.624 1.00 94.69 151 LEU A O 1
ATOM 1189 N N . GLU A 1 152 ? 7.342 -10.882 -0.086 1.00 94.31 152 GLU A N 1
ATOM 1190 C CA . GLU A 1 152 ? 7.178 -11.742 1.098 1.00 94.31 152 GLU A CA 1
ATOM 1191 C C . GLU A 1 152 ? 5.752 -12.311 1.196 1.00 94.31 152 GLU A C 1
ATOM 1193 O O . GLU A 1 152 ? 5.577 -13.481 1.539 1.00 94.31 152 GLU A O 1
ATOM 1198 N N . LEU A 1 153 ? 4.742 -11.490 0.897 1.00 93.56 153 LEU A N 1
ATOM 1199 C CA . LEU A 1 153 ? 3.333 -11.884 0.915 1.00 93.56 153 LEU A CA 1
ATOM 1200 C C . LEU A 1 153 ? 2.956 -12.746 -0.289 1.00 93.56 153 LEU A C 1
ATOM 1202 O O . LEU A 1 153 ? 2.348 -13.797 -0.110 1.00 93.56 153 LEU A O 1
ATOM 1206 N N . ASP A 1 154 ? 3.344 -12.327 -1.494 1.00 93.31 154 ASP A N 1
ATOM 1207 C CA . ASP A 1 154 ? 3.022 -13.017 -2.748 1.00 93.31 154 ASP A CA 1
ATOM 1208 C C . ASP A 1 154 ? 3.637 -14.427 -2.802 1.00 93.31 154 ASP A C 1
ATOM 1210 O O . ASP A 1 154 ? 3.035 -15.355 -3.338 1.00 93.31 154 ASP A O 1
ATOM 1214 N N . ALA A 1 155 ? 4.795 -14.617 -2.155 1.00 92.62 155 ALA A N 1
ATOM 1215 C CA . ALA A 1 155 ? 5.429 -15.924 -1.988 1.00 92.62 155 ALA A CA 1
ATOM 1216 C C . ALA A 1 155 ? 4.641 -16.885 -1.076 1.00 92.62 155 ALA A C 1
ATOM 1218 O O . ALA A 1 155 ? 4.787 -18.101 -1.204 1.00 92.62 155 ALA A O 1
ATOM 1219 N N . GLN A 1 156 ? 3.836 -16.366 -0.144 1.00 89.25 156 GLN A N 1
ATOM 1220 C CA . GLN A 1 156 ? 2.997 -17.177 0.749 1.00 89.25 156 GLN A CA 1
ATOM 1221 C C . GLN A 1 156 ? 1.642 -17.480 0.112 1.00 89.25 156 GLN A C 1
ATOM 1223 O O . GLN A 1 156 ? 1.152 -18.607 0.180 1.00 89.25 156 GLN A O 1
ATOM 1228 N N . GLU A 1 157 ? 1.036 -16.471 -0.507 1.00 84.62 157 GLU A N 1
ATOM 1229 C CA . GLU A 1 157 ? -0.223 -16.581 -1.226 1.00 84.62 157 GLU A CA 1
ATOM 1230 C C . GLU A 1 157 ? -0.239 -15.556 -2.366 1.00 84.62 157 GLU A C 1
ATOM 1232 O O . GLU A 1 157 ? 0.063 -14.392 -2.106 1.00 84.62 157 GLU A O 1
ATOM 1237 N N . PRO A 1 158 ? -0.654 -15.932 -3.593 1.00 89.56 158 PRO A N 1
ATOM 1238 C CA . PRO A 1 158 ? -0.716 -15.002 -4.716 1.00 89.56 158 PRO A CA 1
ATOM 1239 C C . PRO A 1 158 ? -1.484 -13.713 -4.372 1.00 89.56 158 PRO 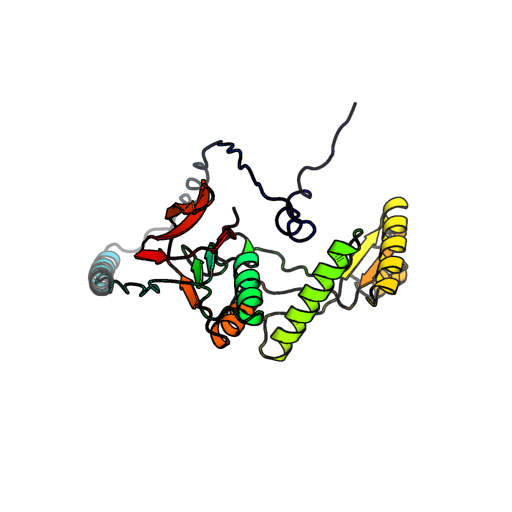A C 1
ATOM 1241 O O . PRO A 1 158 ? -2.710 -13.704 -4.231 1.00 89.56 158 PRO A O 1
ATOM 1244 N N . ALA A 1 159 ? -0.749 -12.607 -4.268 1.00 91.62 159 ALA A N 1
ATOM 1245 C CA . ALA A 1 159 ? -1.218 -11.271 -3.913 1.00 91.62 159 ALA A CA 1
ATOM 1246 C C . ALA A 1 159 ? -1.367 -10.364 -5.148 1.00 91.62 159 ALA A C 1
ATOM 1248 O O . ALA A 1 159 ? -1.668 -9.177 -5.018 1.00 91.62 159 ALA A O 1
ATOM 1249 N N . GLY A 1 160 ? -1.200 -10.932 -6.347 1.00 92.06 160 GLY A N 1
ATOM 1250 C CA . GLY A 1 160 ? -1.401 -10.258 -7.629 1.00 92.06 160 GLY A CA 1
ATOM 1251 C C . GLY A 1 160 ? -0.164 -9.524 -8.137 1.00 92.06 160 GLY A C 1
ATOM 1252 O O . GLY A 1 160 ? -0.311 -8.601 -8.941 1.00 92.06 160 GLY A O 1
ATOM 1253 N N . TRP A 1 161 ? 1.030 -9.867 -7.641 1.00 96.25 161 TRP A N 1
ATOM 1254 C CA . TRP A 1 161 ? 2.282 -9.265 -8.089 1.00 96.25 161 TRP A CA 1
ATOM 1255 C C . TRP A 1 161 ? 2.701 -9.819 -9.451 1.00 96.25 161 TRP A C 1
ATOM 1257 O O . TRP A 1 161 ? 2.575 -11.005 -9.746 1.00 96.25 161 TRP A O 1
ATOM 1267 N N . THR A 1 162 ? 3.212 -8.953 -10.318 1.00 95.81 162 THR A N 1
ATOM 1268 C CA . THR A 1 162 ? 3.831 -9.345 -11.583 1.00 95.81 162 THR A CA 1
ATOM 1269 C C . THR A 1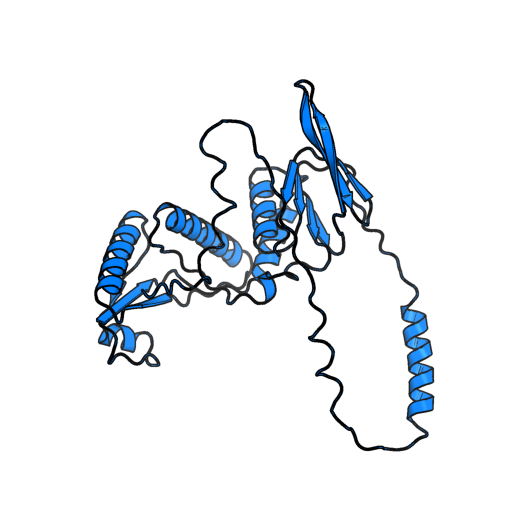 162 ? 5.064 -8.491 -11.813 1.00 95.81 162 THR A C 1
ATOM 1271 O O . THR A 1 162 ? 4.969 -7.294 -12.091 1.00 95.81 162 THR A O 1
ATOM 1274 N N . GLN A 1 163 ? 6.232 -9.123 -11.727 1.00 95.06 163 GLN A N 1
ATOM 1275 C CA . GLN A 1 163 ? 7.521 -8.479 -11.956 1.00 95.06 163 GLN A CA 1
ATOM 1276 C C . GLN A 1 163 ? 7.834 -8.415 -13.457 1.00 95.06 163 GLN A C 1
ATOM 1278 O O . GLN A 1 163 ? 8.556 -9.248 -14.000 1.00 95.06 163 GLN A O 1
ATOM 1283 N N . ASN A 1 164 ? 7.247 -7.438 -14.143 1.00 94.94 164 ASN A N 1
ATOM 1284 C CA . ASN A 1 164 ? 7.455 -7.187 -15.572 1.00 94.94 164 ASN A CA 1
ATOM 1285 C C . ASN A 1 164 ? 8.492 -6.088 -15.865 1.00 94.94 164 ASN A C 1
ATOM 1287 O O . ASN A 1 164 ? 8.709 -5.750 -17.029 1.00 94.94 164 ASN A O 1
ATOM 1291 N N . GLY A 1 165 ? 9.144 -5.553 -14.829 1.00 95.62 165 GLY A N 1
ATOM 1292 C CA . GLY A 1 165 ? 10.109 -4.469 -14.936 1.00 95.62 165 GLY A CA 1
ATOM 1293 C C . GLY A 1 165 ? 9.475 -3.128 -15.315 1.00 95.62 165 GLY A C 1
ATOM 1294 O O . GLY A 1 165 ? 8.299 -3.029 -15.667 1.00 95.62 165 GLY A O 1
ATOM 1295 N N . ALA A 1 166 ? 10.276 -2.065 -15.262 1.00 95.81 166 ALA A N 1
ATOM 1296 C CA . ALA A 1 166 ? 9.865 -0.735 -15.704 1.00 95.81 166 ALA A CA 1
ATOM 1297 C C . ALA A 1 166 ? 10.944 -0.073 -16.559 1.00 95.81 166 ALA A C 1
ATOM 1299 O O . ALA A 1 166 ? 12.129 -0.095 -16.221 1.00 95.81 166 ALA A O 1
ATOM 1300 N N . ILE A 1 167 ? 10.509 0.554 -17.655 1.00 95.75 167 ILE A N 1
ATOM 1301 C CA . ILE A 1 167 ? 11.345 1.369 -18.541 1.00 95.75 167 ILE A CA 1
ATOM 1302 C C . ILE A 1 167 ? 10.948 2.834 -18.368 1.00 95.75 167 ILE A C 1
ATOM 1304 O O . ILE A 1 167 ? 9.786 3.199 -18.551 1.00 95.75 167 ILE A O 1
ATOM 1308 N N . TYR A 1 168 ? 11.921 3.691 -18.070 1.00 95.44 168 TYR A N 1
ATOM 1309 C CA . TYR A 1 168 ? 11.729 5.135 -17.959 1.00 95.44 168 TYR A CA 1
ATOM 1310 C C . TYR A 1 168 ? 12.410 5.818 -19.142 1.00 95.44 168 TYR A C 1
ATOM 1312 O O . TYR A 1 168 ? 13.622 5.706 -19.318 1.00 95.44 168 TYR A O 1
ATOM 1320 N N . ILE A 1 169 ? 11.636 6.533 -19.955 1.00 95.81 169 ILE A N 1
ATOM 1321 C CA . ILE A 1 169 ? 12.087 7.093 -21.234 1.00 95.81 169 ILE A CA 1
ATOM 1322 C C . ILE A 1 169 ? 12.507 8.557 -21.076 1.00 95.81 169 ILE A C 1
ATOM 1324 O O . ILE A 1 169 ? 11.769 9.371 -20.518 1.00 95.81 169 ILE A O 1
ATOM 1328 N N . ALA A 1 170 ? 13.679 8.918 -21.609 1.00 96.50 170 ALA A N 1
ATOM 1329 C CA . ALA A 1 170 ? 14.151 10.297 -21.654 1.00 96.50 170 ALA A CA 1
ATOM 1330 C C . ALA A 1 170 ? 14.281 10.810 -23.096 1.00 96.50 170 ALA A C 1
ATOM 1332 O O . ALA A 1 170 ? 15.242 10.501 -23.794 1.00 96.50 170 ALA A O 1
ATOM 1333 N N . SER A 1 171 ? 13.378 11.706 -23.500 1.00 95.06 171 SER A N 1
ATOM 1334 C CA . SER A 1 171 ? 13.470 12.455 -24.772 1.00 95.06 171 SER A CA 1
ATOM 1335 C C . SER A 1 171 ? 14.189 13.809 -24.629 1.00 95.06 171 SER A C 1
ATOM 1337 O O . SER A 1 171 ? 14.376 14.541 -25.596 1.00 95.06 171 SER A O 1
ATOM 1339 N N . LYS A 1 172 ? 14.582 14.194 -23.405 1.00 96.56 172 LYS A N 1
ATOM 1340 C CA . LYS A 1 172 ? 15.275 15.462 -23.105 1.00 96.56 172 LYS A CA 1
ATOM 1341 C C . LYS A 1 172 ? 16.564 15.210 -22.333 1.00 96.56 172 LYS A C 1
ATOM 1343 O O . LYS A 1 172 ? 16.586 14.392 -21.414 1.00 96.56 172 LYS A O 1
ATOM 1348 N N . LYS A 1 173 ? 17.614 15.977 -22.649 1.00 95.69 173 LYS A N 1
ATOM 1349 C CA . LYS A 1 173 ? 18.946 15.838 -22.030 1.00 95.69 173 LYS A CA 1
ATOM 1350 C C . LYS A 1 173 ? 18.899 15.965 -20.506 1.00 95.69 173 LYS A C 1
ATOM 1352 O O . LYS A 1 173 ? 19.569 15.209 -19.813 1.00 95.69 173 LYS A O 1
ATOM 1357 N N . ASP A 1 174 ? 18.086 16.879 -19.981 1.00 96.12 174 ASP A N 1
ATOM 1358 C CA . ASP A 1 174 ? 17.982 17.078 -18.531 1.00 96.12 174 ASP A CA 1
ATOM 1359 C C . ASP A 1 174 ? 17.301 15.902 -17.825 1.00 96.12 174 ASP A C 1
ATOM 1361 O O . ASP A 1 174 ? 17.723 15.525 -16.733 1.00 96.12 174 ASP A O 1
ATOM 1365 N N . ARG A 1 175 ? 16.329 15.251 -18.480 1.00 95.25 175 ARG A N 1
ATOM 1366 C CA . ARG A 1 175 ? 15.704 14.030 -17.954 1.00 95.25 175 ARG A CA 1
ATOM 1367 C C . ARG A 1 175 ? 16.689 12.863 -17.939 1.00 95.25 175 ARG A C 1
ATOM 1369 O O . ARG A 1 175 ? 16.756 12.138 -16.956 1.00 95.25 175 ARG A O 1
ATOM 1376 N N . LEU A 1 176 ? 17.504 12.720 -18.985 1.00 94.69 176 LEU A N 1
ATOM 1377 C CA . LEU A 1 176 ? 18.531 11.677 -19.034 1.00 94.69 176 LEU A CA 1
ATOM 1378 C C . LEU A 1 176 ? 19.587 11.868 -17.931 1.00 94.69 176 LEU A C 1
ATOM 1380 O O . LEU A 1 176 ? 19.971 10.912 -17.263 1.00 94.69 176 LEU A O 1
ATOM 1384 N N . LYS A 1 177 ? 20.008 13.114 -17.667 1.00 95.31 177 LYS A N 1
ATOM 1385 C CA . LYS A 1 177 ? 20.901 13.432 -16.536 1.00 95.31 177 LYS A CA 1
A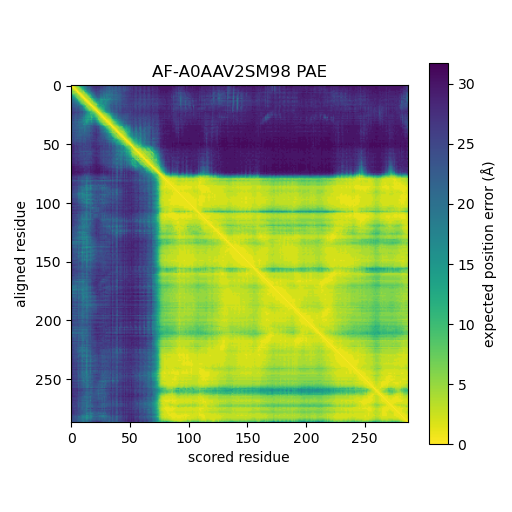TOM 1386 C C . LYS A 1 177 ? 20.284 13.061 -15.186 1.00 95.31 177 LYS A C 1
ATOM 1388 O O . LYS A 1 177 ? 20.990 12.560 -14.314 1.00 95.31 177 LYS A O 1
ATOM 1393 N N . GLU A 1 178 ? 18.989 13.311 -15.001 1.00 94.25 178 GLU A N 1
ATOM 1394 C CA . GLU A 1 178 ? 18.261 12.881 -13.803 1.00 94.25 178 GLU A CA 1
ATOM 1395 C C . GLU A 1 178 ? 18.275 11.354 -13.665 1.00 94.25 178 GLU A C 1
ATOM 1397 O O . GLU A 1 178 ? 18.583 10.843 -12.592 1.00 94.25 178 GLU A O 1
ATOM 1402 N N . TYR A 1 179 ? 18.051 10.620 -14.754 1.00 95.00 179 TYR A N 1
ATOM 1403 C CA . TYR A 1 179 ? 18.091 9.159 -14.750 1.00 95.00 179 TYR A CA 1
ATOM 1404 C C . TYR A 1 179 ? 19.473 8.589 -14.433 1.00 95.00 179 TYR A C 1
ATOM 1406 O O . TYR A 1 179 ? 19.569 7.647 -13.652 1.00 95.00 179 TYR A O 1
ATOM 1414 N N . HIS A 1 180 ? 20.555 9.201 -14.918 1.00 94.25 180 HIS A N 1
ATOM 1415 C CA . HIS A 1 180 ? 21.904 8.819 -14.488 1.00 94.25 180 HIS A CA 1
ATOM 1416 C C . HIS A 1 180 ? 22.107 8.997 -12.978 1.00 94.25 180 HIS A C 1
ATOM 1418 O O . HIS A 1 180 ? 22.725 8.150 -12.335 1.00 94.25 180 HIS A O 1
ATOM 1424 N N . ARG A 1 181 ? 21.562 10.070 -12.387 1.00 93.69 181 ARG A N 1
ATOM 1425 C CA . ARG A 1 181 ? 21.595 10.262 -10.927 1.00 93.69 181 ARG A CA 1
ATOM 1426 C C . ARG A 1 181 ? 20.768 9.200 -10.208 1.00 93.69 181 ARG A C 1
ATOM 1428 O O . ARG A 1 181 ? 21.232 8.670 -9.202 1.00 93.69 181 ARG A O 1
ATOM 1435 N N . MET A 1 182 ? 19.591 8.863 -10.736 1.00 93.94 182 MET A N 1
ATOM 1436 C CA . MET A 1 182 ? 18.758 7.787 -10.198 1.00 93.94 182 MET A CA 1
ATOM 1437 C C . MET A 1 182 ? 19.491 6.444 -10.240 1.00 93.94 182 MET A C 1
ATOM 1439 O O . MET A 1 182 ? 19.533 5.773 -9.223 1.00 93.94 182 MET A O 1
ATOM 1443 N N . VAL A 1 183 ? 20.156 6.082 -11.339 1.00 94.38 183 VAL A N 1
ATOM 1444 C CA . VAL A 1 183 ? 20.944 4.835 -11.438 1.00 94.38 183 VAL A CA 1
ATOM 1445 C C . VAL A 1 183 ? 22.064 4.799 -10.397 1.00 94.38 183 VAL A C 1
ATOM 1447 O O . VAL A 1 183 ? 22.263 3.781 -9.739 1.00 94.38 183 VAL A O 1
ATOM 1450 N N . THR A 1 184 ? 22.777 5.912 -10.199 1.00 94.25 184 THR A N 1
ATOM 1451 C CA . THR A 1 184 ? 23.801 6.016 -9.147 1.00 94.25 184 THR A CA 1
ATOM 1452 C C . THR A 1 184 ? 23.204 5.809 -7.756 1.00 94.25 184 THR A C 1
ATOM 1454 O O . THR A 1 184 ? 23.775 5.073 -6.954 1.00 94.25 184 THR A O 1
ATOM 1457 N N . LEU A 1 185 ? 22.036 6.394 -7.479 1.00 92.94 185 LEU A N 1
ATOM 1458 C CA . LEU A 1 185 ? 21.302 6.147 -6.238 1.00 92.94 185 LEU A CA 1
ATOM 1459 C C . LEU A 1 185 ? 20.876 4.674 -6.115 1.00 92.94 185 LEU A C 1
ATOM 1461 O O . LEU A 1 185 ? 21.003 4.092 -5.042 1.00 92.94 185 LEU A O 1
ATOM 1465 N N . GLY A 1 186 ? 20.436 4.054 -7.211 1.00 93.25 186 GLY A N 1
ATOM 1466 C CA . GLY A 1 186 ? 20.089 2.634 -7.270 1.00 93.25 186 GLY A CA 1
ATOM 1467 C C . GLY A 1 186 ? 21.247 1.743 -6.834 1.00 93.25 186 GLY A C 1
ATOM 1468 O O . GLY A 1 186 ? 21.062 0.899 -5.964 1.00 93.25 186 GLY A O 1
ATOM 1469 N N . LYS A 1 187 ? 22.464 2.017 -7.323 1.00 92.94 187 LYS A N 1
ATOM 1470 C CA . LYS A 1 187 ? 23.685 1.298 -6.910 1.00 92.94 187 LYS A CA 1
ATOM 1471 C C . LYS A 1 187 ? 23.954 1.401 -5.407 1.00 92.94 187 LYS A C 1
ATOM 1473 O O . LYS A 1 187 ? 24.317 0.406 -4.794 1.00 92.94 187 LYS A O 1
ATOM 1478 N N . ILE A 1 188 ? 23.752 2.580 -4.813 1.00 91.94 188 ILE A N 1
ATOM 1479 C CA . ILE A 1 188 ? 23.922 2.793 -3.363 1.00 91.94 188 ILE A CA 1
ATOM 1480 C C . ILE A 1 188 ? 22.879 1.996 -2.567 1.00 91.94 188 ILE A C 1
ATOM 1482 O O . ILE A 1 188 ? 23.187 1.458 -1.508 1.00 91.94 188 ILE A O 1
ATOM 1486 N N . LEU A 1 189 ? 21.650 1.911 -3.079 1.00 92.38 189 LEU A N 1
ATOM 1487 C CA . LEU A 1 189 ? 20.535 1.220 -2.430 1.00 92.38 189 LEU A CA 1
ATOM 1488 C C . LEU A 1 189 ? 20.445 -0.277 -2.773 1.00 92.38 189 LEU A C 1
ATOM 1490 O O . LEU A 1 189 ? 19.500 -0.927 -2.334 1.00 92.38 189 LEU A O 1
ATOM 1494 N N . GLY A 1 190 ? 21.380 -0.817 -3.561 1.00 92.56 190 GLY A N 1
ATOM 1495 C CA . GLY A 1 190 ? 21.354 -2.215 -4.005 1.00 92.56 190 GLY A CA 1
ATOM 1496 C C . GLY A 1 190 ? 20.216 -2.549 -4.979 1.00 92.56 190 GLY A C 1
ATOM 1497 O O . GLY A 1 190 ? 19.834 -3.707 -5.099 1.00 92.56 190 GLY A O 1
ATOM 1498 N N . VAL A 1 191 ? 19.655 -1.550 -5.666 1.00 93.00 191 VAL A N 1
ATOM 1499 C CA . VAL A 1 191 ? 18.616 -1.739 -6.687 1.00 93.00 191 VAL A CA 1
ATOM 1500 C C . VAL A 1 191 ? 19.272 -1.910 -8.050 1.00 93.00 191 VAL A C 1
ATOM 1502 O O . VAL A 1 191 ? 19.982 -1.018 -8.521 1.00 93.00 191 VAL A O 1
ATOM 1505 N N . GLU A 1 192 ? 18.990 -3.033 -8.706 1.00 94.25 192 GLU A N 1
ATOM 1506 C CA . GLU A 1 192 ? 19.408 -3.275 -10.084 1.00 94.25 192 GLU A CA 1
ATOM 1507 C C . GLU A 1 192 ? 18.744 -2.262 -11.031 1.00 94.25 192 GLU A C 1
ATOM 1509 O O . GLU A 1 192 ? 17.519 -2.152 -11.098 1.00 94.25 192 GLU A O 1
ATOM 1514 N N . CYS A 1 193 ? 19.563 -1.486 -11.741 1.00 94.81 193 CYS A N 1
ATOM 1515 C CA . CYS A 1 193 ? 19.108 -0.422 -12.628 1.00 94.81 193 CYS A CA 1
ATOM 1516 C C . CYS A 1 193 ? 20.119 -0.231 -13.763 1.00 94.81 193 CYS A C 1
ATOM 1518 O O . CYS A 1 193 ? 21.299 0.040 -13.516 1.00 94.81 193 CYS A O 1
ATOM 1520 N N . HIS A 1 194 ? 19.646 -0.343 -15.000 1.00 94.81 194 HIS A N 1
ATOM 1521 C CA . HIS A 1 194 ? 20.471 -0.300 -16.206 1.00 94.81 194 HIS A CA 1
ATOM 1522 C C . HIS A 1 194 ? 20.165 0.955 -17.008 1.00 94.81 194 HIS A C 1
ATOM 1524 O O . HIS A 1 194 ? 19.000 1.271 -17.228 1.00 94.81 194 HIS A O 1
ATOM 1530 N N . VAL A 1 195 ? 21.195 1.669 -17.463 1.00 96.06 195 VAL A N 1
ATOM 1531 C CA . VAL A 1 195 ? 21.020 2.713 -18.484 1.00 96.06 195 VAL A CA 1
ATOM 1532 C C . VAL A 1 195 ? 21.025 2.029 -19.837 1.00 96.06 195 VAL A C 1
ATOM 1534 O O . VAL A 1 195 ? 21.956 1.283 -20.123 1.00 96.06 195 VAL A O 1
ATOM 1537 N N . LEU A 1 196 ? 20.022 2.312 -20.660 1.00 96.12 196 LEU A N 1
ATOM 1538 C CA . LEU A 1 196 ? 19.891 1.732 -21.985 1.00 96.12 196 LEU A CA 1
ATOM 1539 C C . LEU A 1 196 ? 19.986 2.801 -23.068 1.00 96.12 196 LEU A C 1
ATOM 1541 O O . LEU A 1 196 ? 19.461 3.916 -22.955 1.00 96.12 196 LEU A O 1
ATOM 1545 N N . THR A 1 197 ? 20.609 2.408 -24.166 1.00 96.12 197 THR A N 1
ATOM 1546 C CA . THR A 1 197 ? 20.526 3.093 -25.450 1.00 96.12 197 THR A CA 1
ATOM 1547 C C . THR A 1 197 ? 19.123 2.941 -26.058 1.00 96.12 197 THR A C 1
ATOM 1549 O O . THR A 1 197 ? 18.348 2.055 -25.668 1.00 96.12 197 THR A O 1
ATOM 1552 N N . PRO A 1 198 ? 18.767 3.765 -27.060 1.00 95.88 198 PRO A N 1
ATOM 1553 C CA . PRO A 1 198 ? 17.515 3.589 -27.794 1.00 95.88 198 PRO A CA 1
ATOM 1554 C C . PRO A 1 198 ? 17.380 2.193 -28.433 1.00 95.88 198 PRO A C 1
ATOM 1556 O O . PRO A 1 198 ? 16.302 1.607 -28.394 1.00 95.88 198 PRO A O 1
ATOM 1559 N N . SER A 1 199 ? 18.474 1.612 -28.943 1.00 95.44 199 SER A N 1
ATOM 1560 C CA . SER A 1 199 ? 18.466 0.265 -29.542 1.00 95.44 199 SER A CA 1
ATOM 1561 C C . SER A 1 199 ? 18.199 -0.838 -28.512 1.00 95.44 199 SER A C 1
ATOM 1563 O O . SER A 1 199 ? 17.412 -1.751 -28.763 1.00 95.44 199 SER A O 1
ATOM 1565 N N . GLU A 1 200 ? 18.820 -0.755 -27.335 1.00 96.25 200 GLU A N 1
ATOM 1566 C CA . GLU A 1 200 ? 18.565 -1.699 -26.237 1.00 96.25 200 GLU A CA 1
ATOM 1567 C C . GLU A 1 200 ? 17.131 -1.556 -25.712 1.00 96.25 200 GLU A C 1
ATOM 1569 O O . GLU A 1 200 ? 16.466 -2.552 -25.445 1.00 96.25 200 GLU A O 1
ATOM 1574 N N . THR A 1 201 ? 16.610 -0.326 -25.657 1.00 95.56 201 THR A N 1
ATOM 1575 C CA . THR A 1 201 ? 15.213 -0.061 -25.271 1.00 95.56 201 THR A CA 1
ATOM 1576 C C . THR A 1 201 ? 14.230 -0.764 -26.214 1.00 95.56 201 THR A C 1
ATOM 1578 O O . THR A 1 201 ? 13.320 -1.446 -25.745 1.00 95.56 201 THR A O 1
ATOM 1581 N N . ALA A 1 202 ? 14.442 -0.657 -27.532 1.00 95.56 202 ALA A N 1
ATOM 1582 C CA . ALA A 1 202 ? 13.626 -1.353 -28.533 1.00 95.56 202 ALA A CA 1
ATOM 1583 C C . ALA A 1 202 ? 13.747 -2.883 -28.442 1.00 95.56 202 ALA A C 1
ATOM 1585 O O . ALA A 1 202 ? 12.799 -3.593 -28.760 1.00 95.56 202 ALA A O 1
ATOM 1586 N N . SER A 1 203 ? 14.897 -3.393 -27.991 1.00 95.38 203 SER A N 1
ATOM 1587 C CA . SER A 1 203 ? 15.110 -4.835 -27.818 1.00 95.38 203 SER A CA 1
ATOM 1588 C C . SER A 1 203 ? 14.282 -5.402 -26.659 1.00 95.38 203 SER A C 1
ATOM 1590 O O . SER A 1 203 ? 13.809 -6.531 -26.748 1.00 95.38 203 SER A O 1
ATOM 1592 N N . ILE A 1 204 ? 14.073 -4.622 -25.590 1.00 93.50 204 ILE A N 1
ATOM 1593 C CA . ILE A 1 204 ? 13.240 -5.026 -24.444 1.00 93.50 204 ILE A CA 1
ATOM 1594 C C . ILE A 1 204 ? 11.751 -4.822 -24.739 1.00 93.50 204 ILE A C 1
ATOM 1596 O O . ILE A 1 204 ? 10.936 -5.689 -24.431 1.00 93.50 204 ILE A O 1
ATOM 1600 N N . GLN A 1 205 ? 11.380 -3.681 -25.326 1.00 94.44 205 GLN A N 1
ATOM 1601 C CA . GLN A 1 205 ? 9.993 -3.371 -25.666 1.00 94.44 205 GLN A CA 1
ATOM 1602 C C . GLN A 1 205 ? 9.892 -2.876 -27.121 1.00 94.44 205 GLN A C 1
ATOM 1604 O O . GLN A 1 205 ? 9.993 -1.670 -27.373 1.00 94.44 205 GLN A O 1
ATOM 1609 N N . PRO A 1 206 ? 9.640 -3.791 -28.078 1.00 94.81 206 PRO A N 1
ATOM 1610 C CA . PRO A 1 206 ? 9.600 -3.475 -29.508 1.00 94.81 206 PRO A CA 1
ATOM 1611 C C . PRO A 1 206 ? 8.492 -2.502 -29.927 1.00 94.81 206 PRO A C 1
ATOM 1613 O O . PRO A 1 206 ? 8.565 -1.922 -31.007 1.00 94.81 206 PRO A O 1
ATOM 1616 N N . LEU A 1 207 ? 7.457 -2.313 -29.098 1.00 95.00 207 LEU A N 1
ATOM 1617 C CA . LEU A 1 207 ? 6.354 -1.389 -29.393 1.00 95.00 207 LEU A CA 1
ATOM 1618 C C . LEU A 1 207 ? 6.708 0.085 -29.141 1.00 95.00 207 LEU A C 1
ATOM 1620 O O . LEU A 1 207 ? 5.943 0.972 -29.524 1.00 95.00 207 LEU A O 1
ATOM 1624 N N . ILE A 1 208 ? 7.837 0.368 -28.483 1.00 93.25 208 ILE A N 1
ATOM 1625 C CA . ILE A 1 208 ? 8.291 1.740 -28.249 1.00 93.25 208 ILE A CA 1
ATOM 1626 C C . ILE A 1 208 ? 8.942 2.281 -29.521 1.00 93.25 208 ILE A C 1
ATOM 1628 O O . ILE A 1 208 ? 9.895 1.712 -30.048 1.00 93.25 208 ILE A O 1
ATOM 1632 N N . ARG A 1 209 ? 8.468 3.442 -29.975 1.00 93.88 209 ARG A N 1
ATOM 1633 C CA . ARG A 1 209 ? 9.150 4.241 -30.995 1.00 93.88 209 ARG A CA 1
ATOM 1634 C C . ARG A 1 209 ? 10.378 4.913 -30.369 1.00 93.88 209 ARG A C 1
ATOM 1636 O O . ARG A 1 209 ? 10.253 5.531 -29.317 1.00 93.88 209 ARG A O 1
ATOM 1643 N N . THR A 1 210 ? 11.550 4.774 -30.986 1.00 95.06 210 THR A N 1
ATOM 1644 C CA . THR A 1 210 ? 12.843 5.180 -30.395 1.00 95.06 210 THR A CA 1
ATOM 1645 C C . THR A 1 210 ? 13.553 6.326 -31.115 1.00 95.06 210 THR A C 1
ATOM 1647 O O . THR A 1 210 ? 14.641 6.723 -30.704 1.00 95.06 210 THR A O 1
ATOM 1650 N N . ASP A 1 211 ? 12.940 6.885 -32.155 1.00 94.38 211 ASP A N 1
ATOM 1651 C CA . ASP A 1 211 ? 13.463 7.986 -32.975 1.00 94.38 211 ASP A CA 1
ATOM 1652 C C . ASP A 1 211 ? 13.673 9.297 -32.198 1.00 94.38 211 ASP A C 1
ATOM 1654 O O . ASP A 1 211 ? 14.585 10.063 -32.508 1.00 94.38 211 ASP A O 1
ATOM 1658 N N . ASP A 1 212 ? 12.857 9.548 -31.173 1.00 94.19 212 ASP A N 1
ATOM 1659 C CA . ASP A 1 212 ? 12.884 10.753 -30.336 1.00 94.19 212 ASP A CA 1
ATOM 1660 C C . ASP A 1 212 ? 13.418 10.511 -28.909 1.00 94.19 212 ASP A C 1
ATOM 1662 O O . ASP A 1 212 ? 13.337 11.390 -28.040 1.00 94.19 212 ASP A O 1
ATOM 1666 N N . ILE A 1 213 ? 13.992 9.331 -28.653 1.00 94.75 213 ILE A N 1
ATOM 1667 C CA . ILE A 1 213 ? 14.517 8.936 -27.344 1.00 94.75 213 ILE A CA 1
ATOM 1668 C C . ILE A 1 213 ? 16.032 9.150 -27.309 1.00 94.75 213 ILE A C 1
ATOM 1670 O O . ILE A 1 213 ? 16.771 8.673 -28.164 1.00 94.75 213 ILE A O 1
ATOM 1674 N N . LEU A 1 214 ? 16.521 9.840 -26.275 1.00 95.44 214 LEU A N 1
ATOM 1675 C CA . LEU A 1 214 ? 17.959 10.031 -26.045 1.00 95.44 214 LEU A CA 1
ATOM 1676 C C . LEU A 1 214 ? 18.578 8.878 -25.245 1.00 95.44 214 LEU A C 1
ATOM 1678 O O . LEU A 1 214 ? 19.772 8.619 -25.354 1.00 95.44 214 LEU A O 1
ATOM 1682 N N . GLY A 1 215 ? 17.772 8.213 -24.421 1.00 95.12 215 GLY A N 1
ATOM 1683 C CA . GLY A 1 215 ? 18.138 7.047 -23.625 1.00 95.12 215 GLY A CA 1
ATOM 1684 C C . GLY A 1 215 ? 17.007 6.663 -22.676 1.00 95.12 215 GLY A C 1
ATOM 1685 O O . GLY A 1 215 ? 16.009 7.384 -22.550 1.00 95.12 215 GLY A O 1
ATOM 1686 N N . SER A 1 216 ? 17.159 5.537 -21.993 1.00 96.50 216 SER A N 1
ATOM 1687 C CA . SER A 1 216 ? 16.209 5.094 -20.976 1.00 96.50 216 SER A CA 1
ATOM 1688 C C . SER A 1 216 ? 16.926 4.489 -19.772 1.00 96.50 216 SER A C 1
ATOM 1690 O O . SER A 1 216 ? 18.140 4.271 -19.794 1.00 96.50 216 SER A O 1
ATOM 1692 N N . ILE A 1 217 ? 16.180 4.261 -18.694 1.00 96.31 217 ILE A N 1
ATOM 1693 C CA . ILE A 1 217 ? 16.611 3.360 -17.625 1.00 96.31 217 ILE A CA 1
ATOM 1694 C C . ILE A 1 217 ? 15.643 2.195 -17.514 1.00 96.31 217 ILE A C 1
ATOM 1696 O O .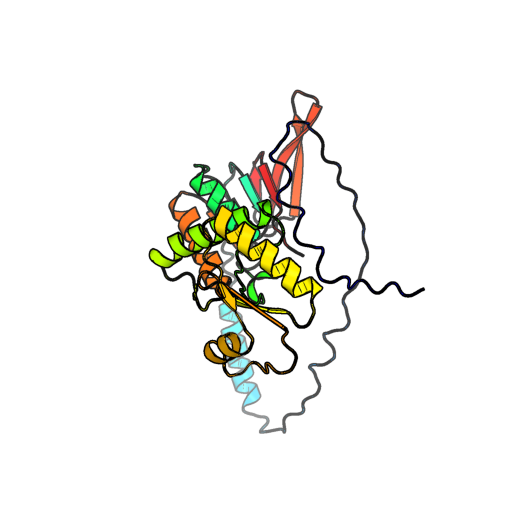 ILE A 1 217 ? 14.436 2.378 -17.674 1.00 96.31 217 ILE A O 1
ATOM 1700 N N . TYR A 1 218 ? 16.181 1.019 -17.217 1.00 96.56 218 TYR A N 1
ATOM 1701 C CA . TYR A 1 218 ? 15.424 -0.203 -17.006 1.00 96.56 218 TYR A CA 1
ATOM 1702 C C . TYR A 1 218 ? 15.675 -0.759 -15.609 1.00 96.56 218 TYR A C 1
ATOM 1704 O O . TYR A 1 218 ? 16.822 -0.923 -15.187 1.00 96.56 218 TYR A O 1
ATOM 1712 N N . VAL A 1 219 ? 14.584 -1.033 -14.896 1.00 96.56 219 VAL A N 1
ATOM 1713 C CA . VAL A 1 219 ? 14.584 -1.589 -13.541 1.00 96.56 219 VAL A CA 1
ATOM 1714 C C . VAL A 1 219 ? 13.837 -2.923 -13.583 1.00 96.56 219 VAL A C 1
ATOM 1716 O O . VAL A 1 219 ? 12.607 -2.918 -13.603 1.00 96.56 219 VAL A O 1
ATOM 1719 N N . PRO A 1 220 ? 14.537 -4.071 -13.613 1.00 95.56 220 PRO A N 1
ATOM 1720 C CA . PRO A 1 220 ? 13.894 -5.384 -13.725 1.00 95.56 220 PRO A CA 1
ATOM 1721 C C . PRO A 1 220 ? 13.121 -5.794 -12.463 1.00 95.56 220 PRO A C 1
ATOM 1723 O O . PRO A 1 220 ? 12.251 -6.655 -12.533 1.00 95.56 220 PRO A O 1
ATOM 1726 N N . GLY A 1 221 ? 13.434 -5.193 -11.310 1.00 93.88 221 GLY A N 1
ATOM 1727 C CA . GLY A 1 221 ? 12.730 -5.426 -10.043 1.00 93.88 221 GLY A CA 1
ATOM 1728 C C . GLY A 1 221 ? 11.421 -4.646 -9.878 1.00 93.88 221 GLY A C 1
ATOM 1729 O O . GLY A 1 221 ? 10.716 -4.861 -8.894 1.00 93.88 221 GLY A O 1
ATOM 1730 N N . ASP A 1 222 ? 11.114 -3.725 -10.795 1.00 95.88 222 ASP A N 1
ATOM 1731 C CA . ASP A 1 222 ? 9.834 -3.013 -10.809 1.00 95.88 222 ASP A CA 1
ATOM 1732 C C . ASP A 1 222 ? 8.728 -3.913 -11.374 1.00 95.88 222 ASP A C 1
ATOM 1734 O O . ASP A 1 222 ? 8.985 -4.955 -11.986 1.00 95.88 222 ASP A O 1
ATOM 1738 N N . GLY A 1 223 ? 7.475 -3.517 -11.168 1.00 95.75 223 GLY A N 1
ATOM 1739 C CA . GLY A 1 223 ? 6.375 -4.326 -11.657 1.00 95.75 223 GLY A CA 1
ATOM 1740 C C . GLY A 1 223 ? 4.995 -3.717 -11.510 1.00 95.75 223 GLY A C 1
ATOM 1741 O O . GLY A 1 223 ? 4.818 -2.521 -11.249 1.00 95.75 223 GLY A O 1
ATOM 1742 N N . THR A 1 224 ? 4.009 -4.589 -11.665 1.00 96.06 224 THR A N 1
ATOM 1743 C CA . THR A 1 224 ? 2.591 -4.276 -11.515 1.00 96.06 224 THR A CA 1
ATOM 1744 C C . THR A 1 224 ? 1.962 -5.124 -10.418 1.00 96.06 224 THR A C 1
ATOM 1746 O O . THR A 1 224 ? 2.402 -6.241 -10.153 1.00 96.06 224 THR A O 1
ATOM 1749 N N . ILE A 1 225 ? 0.953 -4.575 -9.751 1.00 95.56 225 ILE A N 1
ATOM 1750 C CA . ILE A 1 225 ? 0.235 -5.220 -8.655 1.00 95.56 225 ILE A CA 1
ATOM 1751 C C . ILE A 1 225 ? -1.265 -5.019 -8.840 1.00 95.56 225 ILE A C 1
ATO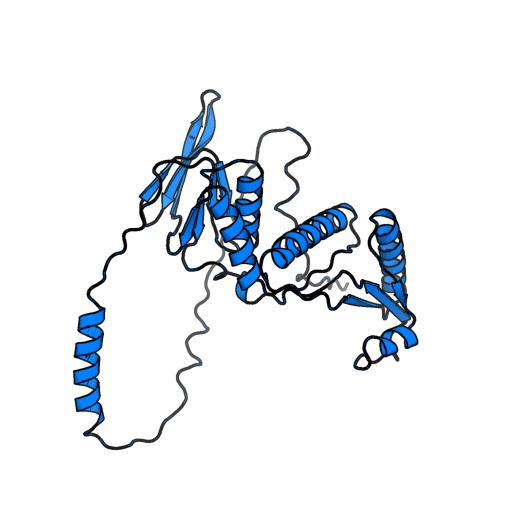M 1753 O O . ILE A 1 225 ? -1.715 -3.894 -9.060 1.00 95.56 225 ILE A O 1
ATOM 1757 N N . ASP A 1 226 ? -2.054 -6.083 -8.714 1.00 94.31 226 ASP A N 1
ATOM 1758 C CA . ASP A 1 226 ? -3.498 -5.922 -8.545 1.00 94.31 226 ASP A CA 1
ATOM 1759 C C . ASP A 1 226 ? -3.778 -5.452 -7.102 1.00 94.31 226 ASP A C 1
ATOM 1761 O O . ASP A 1 226 ? -3.492 -6.170 -6.134 1.00 94.31 226 ASP A O 1
ATOM 1765 N N . PRO A 1 227 ? -4.323 -4.237 -6.909 1.00 93.25 227 PRO A N 1
ATOM 1766 C CA . PRO A 1 227 ? -4.517 -3.683 -5.579 1.00 93.25 227 PRO A CA 1
ATOM 1767 C C . PRO A 1 227 ? -5.527 -4.470 -4.732 1.00 93.25 227 PRO A C 1
ATOM 1769 O O . PRO A 1 227 ? -5.420 -4.455 -3.502 1.00 93.25 227 PRO A O 1
ATOM 1772 N N . ALA A 1 228 ? -6.516 -5.134 -5.343 1.00 92.31 228 ALA A N 1
ATOM 1773 C CA . ALA A 1 228 ? -7.584 -5.794 -4.595 1.00 92.31 228 ALA A CA 1
ATOM 1774 C C . ALA A 1 228 ? -7.141 -7.115 -3.934 1.00 92.31 228 ALA A C 1
ATOM 1776 O O . ALA A 1 228 ? -7.383 -7.275 -2.732 1.00 92.31 228 ALA A O 1
ATOM 1777 N N . PRO A 1 229 ? -6.472 -8.050 -4.638 1.00 93.81 229 PRO A N 1
ATOM 1778 C CA . PRO A 1 229 ? -5.800 -9.192 -4.028 1.00 93.81 229 PRO A CA 1
ATOM 1779 C C . PRO A 1 229 ? -4.773 -8.771 -2.980 1.00 93.81 229 PRO A C 1
ATOM 1781 O O . PRO A 1 229 ? -4.807 -9.323 -1.882 1.00 93.81 229 PRO A O 1
ATOM 1784 N N . LEU A 1 230 ? -3.957 -7.743 -3.245 1.00 95.38 230 LEU A N 1
ATOM 1785 C CA . LEU A 1 230 ? -2.973 -7.278 -2.267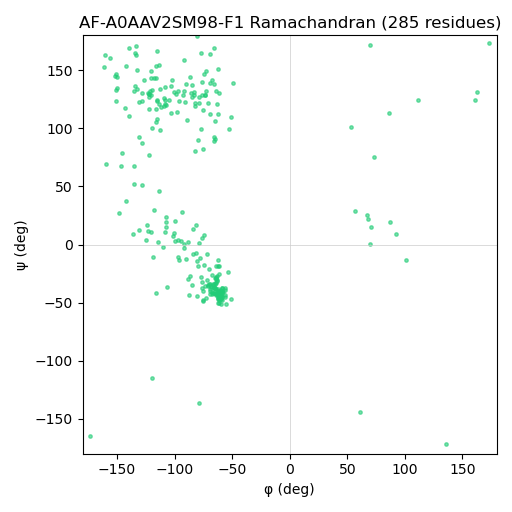 1.00 95.38 230 LEU A CA 1
ATOM 1786 C C . LEU A 1 230 ? -3.634 -6.807 -0.964 1.00 95.38 230 LEU A C 1
ATOM 1788 O O . LEU A 1 230 ? -3.220 -7.227 0.114 1.00 95.38 230 LEU A O 1
ATOM 1792 N N . CYS A 1 231 ? -4.694 -5.990 -1.037 1.00 95.44 231 CYS A N 1
ATOM 1793 C CA . CYS A 1 231 ? -5.421 -5.545 0.160 1.00 95.44 231 CYS A CA 1
ATOM 1794 C C . CYS A 1 231 ? -5.996 -6.723 0.961 1.00 95.44 231 CYS A C 1
ATOM 1796 O O . CYS A 1 231 ? -5.984 -6.701 2.193 1.00 95.44 231 CYS A O 1
ATOM 1798 N N . ARG A 1 232 ? -6.476 -7.773 0.283 1.00 94.12 232 ARG A N 1
ATOM 1799 C CA . ARG A 1 232 ? -6.955 -8.996 0.945 1.00 94.12 232 ARG A CA 1
ATOM 1800 C C . ARG A 1 232 ? -5.817 -9.784 1.592 1.00 94.12 232 ARG A C 1
ATOM 1802 O O . ARG A 1 232 ? -5.980 -10.229 2.722 1.00 94.12 232 ARG A O 1
ATOM 1809 N N . ALA A 1 233 ? -4.675 -9.915 0.920 1.00 95.31 233 ALA A N 1
ATOM 1810 C CA . ALA A 1 233 ? -3.509 -10.615 1.452 1.00 95.31 233 ALA A CA 1
ATOM 1811 C C . ALA A 1 233 ? -2.980 -9.935 2.726 1.00 95.31 233 ALA A C 1
ATOM 1813 O O . ALA A 1 233 ? -2.863 -10.581 3.766 1.00 95.31 233 ALA A O 1
ATOM 1814 N N . VAL A 1 234 ? -2.764 -8.612 2.695 1.00 95.56 234 VAL A N 1
ATOM 1815 C CA . VAL A 1 234 ? -2.257 -7.872 3.869 1.00 95.56 234 VAL A CA 1
ATOM 1816 C C . VAL A 1 234 ? -3.251 -7.885 5.036 1.00 95.56 234 VAL A C 1
ATOM 1818 O O . VAL A 1 234 ? -2.844 -7.993 6.190 1.00 95.56 234 VAL A O 1
ATOM 1821 N N . THR A 1 235 ? -4.561 -7.802 4.770 1.00 95.44 235 THR A N 1
ATOM 1822 C CA . THR A 1 235 ? -5.577 -7.827 5.837 1.00 95.44 235 THR A CA 1
ATOM 1823 C C . THR A 1 235 ? -5.749 -9.219 6.428 1.00 95.44 235 THR A C 1
ATOM 1825 O O . THR A 1 235 ? -5.920 -9.337 7.639 1.00 95.44 235 THR A O 1
ATOM 1828 N N . ARG A 1 236 ? -5.641 -10.275 5.615 1.00 94.69 236 ARG A N 1
ATOM 1829 C CA . ARG A 1 236 ? -5.622 -11.662 6.094 1.00 94.69 236 ARG A CA 1
ATOM 1830 C C . ARG A 1 236 ? -4.392 -11.939 6.957 1.00 94.69 236 ARG A C 1
ATOM 1832 O O . ARG A 1 236 ? -4.530 -12.540 8.019 1.00 94.69 236 ARG A O 1
ATOM 1839 N N . ASP A 1 237 ? -3.218 -11.467 6.542 1.00 94.44 237 ASP A N 1
ATOM 1840 C CA . ASP A 1 237 ? -1.993 -11.596 7.337 1.00 94.44 237 ASP A CA 1
ATOM 1841 C C . ASP A 1 237 ? -2.070 -10.811 8.661 1.00 94.44 237 ASP A C 1
ATOM 1843 O O . ASP A 1 237 ? -1.614 -11.288 9.701 1.00 94.44 237 ASP A O 1
ATOM 1847 N N . ALA A 1 238 ? -2.699 -9.633 8.656 1.00 95.56 238 ALA A N 1
ATOM 1848 C CA . ALA A 1 238 ? -2.975 -8.894 9.884 1.00 95.56 238 ALA A CA 1
ATOM 1849 C C . ALA A 1 238 ? -3.953 -9.660 10.795 1.00 95.56 238 ALA A C 1
ATOM 1851 O O . ALA A 1 238 ? -3.752 -9.738 12.009 1.00 95.56 238 ALA A O 1
ATOM 1852 N N . ALA A 1 239 ? -4.995 -10.258 10.209 1.00 94.56 239 ALA A N 1
ATOM 1853 C CA . ALA A 1 239 ? -6.008 -11.010 10.940 1.00 94.56 239 ALA A CA 1
ATOM 1854 C C . ALA A 1 239 ? -5.460 -12.291 11.580 1.00 94.56 239 ALA A C 1
ATOM 1856 O O . ALA A 1 239 ? -5.844 -12.620 12.702 1.00 94.56 239 ALA A O 1
ATOM 1857 N N . SER A 1 240 ? -4.502 -12.971 10.939 1.00 94.38 240 SER A N 1
ATOM 1858 C CA . SER A 1 240 ? -3.812 -14.125 11.542 1.00 94.38 240 SER A CA 1
ATOM 1859 C C . SER A 1 240 ? -3.021 -13.755 12.807 1.00 94.38 240 SER A C 1
ATOM 1861 O O . SER A 1 240 ? -2.742 -14.620 13.635 1.00 94.38 240 SER A O 1
ATOM 1863 N N . LYS A 1 241 ? -2.721 -12.462 12.996 1.00 94.75 241 LYS A N 1
ATOM 1864 C CA . LYS A 1 241 ? -2.050 -11.887 14.174 1.00 94.75 241 LYS A CA 1
ATOM 1865 C C . LYS A 1 241 ? -3.020 -11.219 15.161 1.00 94.75 241 LYS A C 1
ATOM 1867 O O . LYS A 1 241 ? -2.581 -10.552 16.093 1.00 94.75 241 LYS A O 1
ATOM 1872 N N . GLY A 1 242 ? -4.329 -11.402 14.977 1.00 94.38 242 GLY A N 1
ATOM 1873 C CA . GLY A 1 242 ? -5.379 -10.950 15.897 1.00 94.38 242 GLY A CA 1
ATOM 1874 C C . GLY A 1 242 ? -6.112 -9.672 15.483 1.00 94.38 242 GLY A C 1
ATOM 1875 O O . GLY A 1 242 ? -7.184 -9.395 16.027 1.00 94.38 242 GLY A O 1
ATOM 1876 N N . ALA A 1 243 ? -5.598 -8.925 14.498 1.00 96.88 243 ALA A N 1
ATOM 1877 C CA . ALA A 1 243 ? -6.262 -7.715 14.025 1.00 96.88 243 ALA A CA 1
ATOM 1878 C C . ALA A 1 243 ? -7.649 -8.028 13.439 1.00 96.88 243 ALA A C 1
ATOM 1880 O O . ALA A 1 243 ? -7.894 -9.109 12.904 1.00 96.88 243 ALA A O 1
ATOM 1881 N N . LYS A 1 244 ? -8.576 -7.072 13.516 1.00 96.75 244 LYS A N 1
ATOM 1882 C CA . LYS A 1 244 ? -9.955 -7.267 13.045 1.00 96.75 244 LYS A CA 1
ATOM 1883 C C . LYS A 1 244 ? -10.310 -6.267 11.958 1.00 96.75 244 LYS A C 1
ATOM 1885 O O . LYS A 1 244 ? -9.914 -5.107 12.020 1.00 96.75 244 LYS A O 1
ATOM 1890 N N . VAL A 1 245 ? -11.085 -6.713 10.979 1.00 97.25 245 VAL A N 1
ATOM 1891 C CA . VAL A 1 245 ? -11.567 -5.884 9.872 1.00 97.25 245 VAL A CA 1
ATOM 1892 C C . VAL A 1 245 ? -13.086 -5.929 9.863 1.00 97.25 245 VAL A C 1
ATOM 1894 O O . VAL A 1 245 ? -13.665 -7.012 9.834 1.00 97.25 245 VAL A O 1
ATOM 1897 N N . TYR A 1 246 ? -13.720 -4.759 9.862 1.00 97.31 246 TYR A N 1
ATOM 1898 C CA . TYR A 1 246 ? -15.168 -4.623 9.755 1.00 97.31 246 TYR A CA 1
ATOM 1899 C C . TYR A 1 246 ? -15.527 -3.757 8.550 1.00 97.31 246 TYR A C 1
ATOM 1901 O O . TYR A 1 246 ? -15.186 -2.578 8.483 1.00 97.31 246 TYR A O 1
ATOM 1909 N N . GLU A 1 247 ? -16.225 -4.370 7.602 1.00 96.44 247 GLU A N 1
ATOM 1910 C CA . GLU A 1 247 ? -16.837 -3.725 6.440 1.00 96.44 247 GLU A CA 1
ATOM 1911 C C . GLU A 1 247 ? -18.285 -3.317 6.755 1.00 96.44 247 GLU A C 1
ATOM 1913 O O . GLU A 1 247 ? -18.916 -3.892 7.644 1.00 96.44 247 GLU A O 1
ATOM 1918 N N . GLY A 1 248 ? -18.848 -2.363 6.012 1.00 96.19 248 GLY A N 1
ATOM 1919 C CA . GLY A 1 248 ? -20.204 -1.860 6.257 1.00 96.19 248 GLY A CA 1
ATOM 1920 C C . GLY A 1 248 ? -20.343 -1.015 7.532 1.00 96.19 248 GLY A C 1
ATOM 1921 O O . GLY A 1 248 ? -21.460 -0.805 8.006 1.00 96.19 248 GLY A O 1
ATOM 1922 N N . VAL A 1 249 ? -19.232 -0.558 8.122 1.00 97.00 249 VAL A N 1
ATOM 1923 C CA . VAL A 1 249 ? -19.204 0.194 9.384 1.00 97.00 249 VAL A CA 1
ATOM 1924 C C . VAL A 1 249 ? -18.672 1.597 9.132 1.00 97.00 249 VAL A C 1
ATOM 1926 O O . VAL A 1 249 ? -17.477 1.824 8.947 1.00 97.00 249 VAL A O 1
ATOM 1929 N N . SER A 1 250 ? -19.580 2.569 9.147 1.00 96.56 250 SER A N 1
ATOM 1930 C CA . SER A 1 250 ? -19.229 3.975 8.950 1.00 96.56 250 SER A CA 1
ATOM 1931 C C . SER A 1 250 ? -18.804 4.613 10.267 1.00 96.56 250 SER A C 1
ATOM 1933 O O . SER A 1 250 ? -19.562 4.588 11.234 1.00 96.56 250 SER A O 1
ATOM 1935 N N . VAL A 1 251 ? -17.627 5.237 10.296 1.00 97.75 251 VAL A N 1
ATOM 1936 C CA . VAL A 1 251 ? -17.208 6.105 11.407 1.00 97.75 251 VAL A CA 1
ATOM 1937 C C . VAL A 1 251 ? -17.924 7.449 11.295 1.00 97.75 251 VAL A C 1
ATOM 1939 O O . VAL A 1 251 ? -17.897 8.081 10.241 1.00 97.75 251 VAL A O 1
ATOM 1942 N N . THR A 1 252 ? -18.564 7.887 12.378 1.00 97.19 252 THR A N 1
ATOM 1943 C CA . THR A 1 252 ? -19.384 9.109 12.408 1.00 97.19 252 THR A CA 1
ATOM 1944 C C . THR A 1 252 ? -18.709 10.249 13.161 1.00 97.19 252 THR A C 1
ATOM 1946 O O . THR A 1 252 ? -18.817 11.403 12.745 1.00 97.19 252 THR A O 1
ATOM 1949 N N . SER A 1 253 ? -17.989 9.950 14.242 1.00 97.31 253 SER A N 1
ATOM 1950 C CA . SER A 1 253 ? -17.237 10.945 15.009 1.00 97.31 253 SER A CA 1
ATOM 1951 C C . SER A 1 253 ? -16.149 10.309 15.876 1.00 97.31 253 SER A C 1
ATOM 1953 O O . SER A 1 253 ? -16.150 9.106 16.141 1.00 97.31 253 SER A O 1
ATOM 1955 N N . VAL A 1 254 ? -15.204 11.140 16.315 1.00 97.81 254 VAL A N 1
ATOM 1956 C CA . VAL A 1 254 ? -14.153 10.777 17.273 1.00 97.81 254 VAL A CA 1
ATOM 1957 C C . VAL A 1 254 ? -14.401 11.567 18.555 1.00 97.81 254 VAL A C 1
ATOM 1959 O O . VAL A 1 254 ? -14.439 12.796 18.521 1.00 97.81 254 VAL A O 1
ATOM 1962 N N . GLU A 1 255 ? -14.591 10.865 19.669 1.00 97.31 255 GLU A N 1
ATOM 1963 C CA . GLU A 1 255 ? -14.735 11.457 20.999 1.00 97.31 255 GLU A CA 1
ATOM 1964 C C . GLU A 1 255 ? -13.353 11.747 21.582 1.00 97.31 255 GLU A C 1
ATOM 1966 O O . GLU A 1 255 ? -12.477 10.873 21.612 1.00 97.31 255 GLU A O 1
ATOM 1971 N N . THR A 1 256 ? -13.168 12.964 22.085 1.00 97.00 256 THR A N 1
ATOM 1972 C CA . THR A 1 256 ? -11.959 13.376 22.794 1.00 97.00 256 THR A CA 1
ATOM 1973 C C . THR A 1 256 ? -12.269 13.730 24.243 1.00 97.00 256 THR A C 1
ATOM 1975 O O . THR A 1 256 ? -13.376 14.131 24.596 1.00 97.00 256 THR A O 1
ATOM 1978 N N . GLU A 1 257 ? -11.269 13.581 25.104 1.00 94.88 257 GLU A N 1
ATOM 1979 C CA . GLU A 1 257 ? -11.328 14.002 26.500 1.00 94.88 257 GLU A CA 1
ATOM 1980 C C . GLU A 1 257 ? -10.053 14.741 26.904 1.00 94.88 257 GLU A C 1
ATOM 1982 O O . GLU A 1 257 ? -9.019 14.672 26.234 1.00 94.88 257 GLU A O 1
ATOM 1987 N N . LYS A 1 258 ? -10.107 15.449 28.034 1.00 95.31 258 LYS A N 1
ATOM 1988 C CA . LYS A 1 258 ? -8.922 16.074 28.620 1.00 95.31 258 LYS A CA 1
ATOM 1989 C C . LYS A 1 258 ? -8.133 15.051 29.429 1.00 95.31 258 LYS A C 1
ATOM 1991 O O . LYS A 1 258 ? -8.625 14.497 30.405 1.00 95.31 258 LYS A O 1
ATOM 1996 N N . SER A 1 259 ? -6.874 14.858 29.057 1.00 91.19 259 SER A N 1
ATOM 1997 C CA . SER A 1 259 ? -5.906 14.089 29.841 1.00 91.19 259 SER A CA 1
ATOM 1998 C C . SER A 1 259 ? -5.575 14.771 31.177 1.00 91.19 259 SER A C 1
ATOM 2000 O O . SER A 1 259 ? -5.825 15.963 31.373 1.00 91.19 259 SER A O 1
ATOM 2002 N N . ARG A 1 260 ? -4.879 14.045 32.065 1.00 89.25 260 ARG A N 1
ATOM 2003 C CA . ARG A 1 260 ? -4.338 14.572 33.337 1.00 89.25 260 ARG A CA 1
ATOM 2004 C C . ARG A 1 260 ? -3.469 15.830 33.166 1.00 89.25 260 ARG A C 1
ATOM 2006 O O . ARG A 1 260 ? -3.345 16.615 34.096 1.00 89.25 260 ARG A O 1
ATOM 2013 N N . PHE A 1 261 ? -2.888 16.035 31.982 1.00 91.81 261 PHE A N 1
ATOM 2014 C CA . PHE A 1 261 ? -2.066 17.203 31.648 1.00 91.81 261 PHE A CA 1
ATOM 2015 C C . PHE A 1 261 ? -2.833 18.277 30.856 1.00 91.81 261 PHE A C 1
ATOM 2017 O O . PHE A 1 261 ? -2.210 19.090 30.176 1.00 91.81 261 PHE A O 1
ATOM 2024 N N . ASN A 1 262 ? -4.173 18.263 30.909 1.00 90.88 262 ASN A N 1
ATOM 2025 C CA . ASN A 1 262 ? -5.072 19.206 30.232 1.00 90.88 262 ASN A CA 1
ATOM 2026 C C . ASN A 1 262 ? -4.873 19.269 28.702 1.00 90.88 262 ASN A C 1
ATOM 2028 O O . ASN A 1 262 ? -5.109 20.298 28.075 1.00 90.88 262 ASN A O 1
ATOM 2032 N N . ARG A 1 263 ? -4.423 18.161 28.099 1.00 92.88 263 ARG A N 1
ATOM 2033 C CA . ARG A 1 263 ? -4.319 17.985 26.639 1.00 92.88 263 ARG A CA 1
ATOM 2034 C C . ARG A 1 263 ? -5.471 17.137 26.138 1.00 92.88 263 ARG A C 1
ATOM 2036 O O . ARG A 1 263 ? -5.798 16.158 26.807 1.00 92.88 263 ARG A O 1
ATOM 2043 N N . GLU A 1 264 ? -6.017 17.473 24.978 1.00 94.19 264 GLU A N 1
ATOM 2044 C CA . GLU A 1 264 ? -6.996 16.621 24.306 1.00 94.19 264 GLU A CA 1
ATOM 2045 C C . GLU A 1 264 ? -6.356 15.288 23.902 1.00 94.19 264 GLU A C 1
ATOM 2047 O O . GLU A 1 264 ? -5.250 15.251 23.358 1.00 94.19 264 GLU A O 1
ATOM 2052 N N . GLN A 1 265 ? -7.047 14.196 24.208 1.00 94.88 265 GLN A N 1
ATOM 2053 C CA . GLN A 1 265 ? -6.696 12.841 23.801 1.00 94.88 265 GLN A CA 1
ATOM 2054 C C . GLN A 1 265 ? -7.937 12.144 23.254 1.00 94.88 265 GLN A C 1
ATOM 2056 O O . GLN A 1 265 ? -9.052 12.445 23.682 1.00 94.88 265 GLN A O 1
ATOM 2061 N N . VAL A 1 266 ? -7.752 11.210 22.324 1.00 97.00 266 VAL A N 1
ATOM 2062 C CA . VAL A 1 266 ? -8.862 10.385 21.845 1.00 97.00 266 VAL A CA 1
ATOM 2063 C C . VAL A 1 266 ? -9.308 9.444 22.960 1.00 97.00 266 VAL A C 1
ATOM 2065 O O . VAL A 1 266 ? -8.481 8.899 23.693 1.00 97.00 266 VAL A O 1
ATOM 2068 N N . LYS A 1 267 ? -10.622 9.282 23.082 1.00 96.94 267 LYS A N 1
ATOM 2069 C CA . LYS A 1 267 ? -11.269 8.402 24.053 1.00 96.94 267 LYS A CA 1
ATOM 2070 C C . LYS A 1 267 ? -12.038 7.275 23.370 1.00 96.94 267 LYS A C 1
ATOM 2072 O O . LYS A 1 267 ? -12.006 6.132 23.833 1.00 96.94 267 LYS A O 1
ATOM 2077 N N . ALA A 1 268 ? -12.749 7.592 22.289 1.00 97.69 268 ALA A N 1
ATOM 2078 C CA . ALA A 1 268 ? -13.567 6.627 21.571 1.00 97.69 268 ALA A CA 1
ATOM 2079 C C . ALA A 1 268 ? -13.812 7.029 20.111 1.00 97.69 268 ALA A C 1
ATOM 2081 O O . ALA A 1 268 ? -13.696 8.195 19.734 1.00 97.69 268 ALA A O 1
ATOM 2082 N N . VAL A 1 269 ? -14.188 6.044 19.300 1.00 98.25 269 VAL A N 1
ATOM 2083 C CA . VAL A 1 269 ? -14.676 6.223 17.931 1.00 98.25 269 VAL A CA 1
ATOM 2084 C C . VAL A 1 269 ? -16.129 5.778 17.875 1.00 98.25 269 VAL A C 1
ATOM 2086 O O . VAL A 1 269 ? -16.448 4.636 18.213 1.00 98.25 269 VAL A O 1
ATOM 2089 N N . HIS A 1 270 ? -17.005 6.675 17.436 1.00 97.94 270 HIS A N 1
ATOM 2090 C CA . HIS A 1 270 ? -18.411 6.375 17.209 1.00 97.94 270 HIS A CA 1
ATOM 2091 C C . HIS A 1 270 ? -18.623 5.906 15.774 1.00 97.94 270 HIS A C 1
ATOM 2093 O O . HIS A 1 270 ? -18.057 6.456 14.824 1.00 97.94 270 HIS A O 1
ATOM 2099 N N . THR A 1 271 ? -19.454 4.881 15.620 1.00 97.75 271 THR A N 1
ATOM 2100 C CA . THR A 1 271 ? -19.748 4.258 14.333 1.00 97.75 271 THR A CA 1
ATOM 2101 C C . THR A 1 271 ? -21.248 4.044 14.158 1.00 97.75 271 THR A C 1
ATOM 2103 O O . THR A 1 271 ? -22.022 4.170 15.108 1.00 97.75 271 THR A O 1
ATOM 2106 N N . SER A 1 272 ? -21.665 3.662 12.952 1.00 96.00 272 SER A N 1
ATOM 2107 C CA . SER A 1 272 ? -23.036 3.228 12.661 1.00 96.00 272 SER A CA 1
ATOM 2108 C C . SER A 1 272 ? -23.481 1.984 13.443 1.00 96.00 272 SER A C 1
ATOM 2110 O O . SER A 1 272 ? -24.681 1.746 13.545 1.00 96.00 272 SER A O 1
ATOM 2112 N N . SER A 1 273 ? -22.543 1.205 13.991 1.00 94.56 273 SER A N 1
ATOM 2113 C CA . SER A 1 273 ? -22.806 -0.102 14.613 1.00 94.56 273 SER A CA 1
ATOM 2114 C C . SER A 1 273 ? -22.397 -0.170 16.088 1.00 94.56 273 SER A C 1
ATOM 2116 O O . SER A 1 273 ? -22.371 -1.247 16.671 1.00 94.56 273 SER A O 1
ATOM 2118 N N . GLY A 1 274 ? -22.069 0.967 16.710 1.00 95.12 274 GLY A N 1
ATOM 2119 C CA . GLY A 1 274 ? -21.634 1.029 18.105 1.00 95.12 274 GLY A CA 1
ATOM 2120 C C . GLY A 1 274 ? -20.434 1.945 18.318 1.00 95.12 274 GLY A C 1
ATOM 2121 O O . GLY A 1 274 ? -20.015 2.678 17.422 1.00 95.12 274 GLY A O 1
ATOM 2122 N N . THR A 1 275 ? -19.886 1.921 19.529 1.00 97.50 275 THR A N 1
ATOM 2123 C CA . THR A 1 275 ? -18.739 2.749 19.924 1.00 97.50 275 THR A CA 1
ATOM 2124 C C . THR A 1 275 ? -17.578 1.857 20.334 1.00 97.50 275 THR A C 1
ATOM 2126 O O . THR A 1 275 ? -17.772 0.945 21.133 1.00 97.50 275 THR A O 1
ATOM 2129 N N . ILE A 1 276 ? -16.381 2.154 19.828 1.00 98.25 276 ILE A N 1
ATOM 2130 C CA . ILE A 1 276 ? -15.141 1.464 20.199 1.00 98.25 276 ILE A CA 1
ATOM 2131 C C . ILE A 1 276 ? -14.300 2.418 21.042 1.00 98.25 276 ILE A C 1
ATOM 2133 O O . ILE A 1 276 ? -13.932 3.501 20.579 1.00 98.25 276 ILE A O 1
ATOM 2137 N N . LYS A 1 277 ? -13.977 2.031 22.279 1.00 98.06 277 LYS A N 1
ATOM 2138 C CA . LYS A 1 277 ? -13.048 2.792 23.123 1.00 98.06 277 LYS A CA 1
ATOM 2139 C C . LYS A 1 277 ? -11.624 2.593 22.622 1.00 98.06 277 LYS A C 1
ATOM 2141 O O . LYS A 1 277 ? -11.172 1.467 22.443 1.00 98.06 277 LYS A O 1
ATOM 2146 N N . THR A 1 278 ? -10.908 3.687 22.401 1.00 97.31 278 THR A N 1
ATOM 2147 C CA . THR A 1 278 ? -9.513 3.638 21.962 1.00 97.31 278 THR A CA 1
ATOM 2148 C C . THR A 1 278 ? -8.821 4.965 22.235 1.00 97.31 278 THR A C 1
ATOM 2150 O O . THR A 1 278 ? -9.453 6.019 22.250 1.00 97.31 278 THR A O 1
ATOM 2153 N N . LYS A 1 279 ? -7.502 4.917 22.422 1.00 95.31 279 LYS A N 1
ATOM 2154 C CA . LYS A 1 279 ? -6.658 6.113 22.547 1.00 95.31 279 LYS A CA 1
ATOM 2155 C C . LYS A 1 279 ? -6.004 6.513 21.227 1.00 95.31 279 LYS A C 1
ATOM 2157 O O . LYS A 1 279 ? -5.466 7.614 21.131 1.00 95.31 279 LYS A O 1
ATOM 2162 N N . ASN A 1 280 ? -6.034 5.631 20.226 1.00 96.38 280 ASN A N 1
ATOM 2163 C CA . ASN A 1 280 ? -5.287 5.790 18.986 1.00 96.38 280 ASN A CA 1
ATOM 2164 C C . ASN A 1 280 ? -6.224 5.622 17.791 1.00 96.38 280 ASN A C 1
ATOM 2166 O O . ASN A 1 280 ? -6.867 4.587 17.629 1.00 96.38 280 ASN A O 1
ATOM 2170 N N . VAL A 1 281 ? -6.271 6.634 16.929 1.00 97.69 281 VAL A N 1
ATOM 2171 C CA . VAL A 1 281 ? -7.046 6.596 15.687 1.00 97.69 281 VAL A CA 1
ATOM 2172 C C . VAL A 1 281 ? -6.141 6.994 14.538 1.00 97.69 281 VAL A C 1
ATOM 2174 O O . VAL A 1 281 ? -5.463 8.019 14.611 1.00 97.69 281 VAL A O 1
ATOM 2177 N N . VAL A 1 282 ? -6.144 6.196 13.473 1.00 97.81 282 VAL A N 1
ATOM 2178 C CA . VAL A 1 282 ? -5.405 6.485 12.243 1.00 97.81 282 VAL A CA 1
ATOM 2179 C C . VAL A 1 282 ? -6.402 6.675 11.110 1.00 97.81 282 VAL A C 1
ATOM 2181 O O . VAL A 1 282 ? -7.152 5.765 10.761 1.00 97.81 282 VAL A O 1
ATOM 2184 N N . VAL A 1 283 ? -6.435 7.879 10.540 1.00 97.25 283 VAL A N 1
ATOM 2185 C CA . VAL A 1 283 ? -7.370 8.222 9.463 1.00 97.25 283 VAL A CA 1
ATOM 2186 C C . VAL A 1 283 ? -6.746 7.882 8.113 1.00 97.25 283 VAL A C 1
ATOM 2188 O O . VAL A 1 283 ? -5.861 8.584 7.632 1.00 97.25 283 VAL A O 1
ATOM 2191 N N . CYS A 1 284 ? -7.246 6.825 7.483 1.00 97.12 284 CYS A N 1
ATOM 2192 C CA . CYS A 1 284 ? -6.844 6.329 6.165 1.00 97.12 284 CYS A CA 1
ATOM 2193 C C . CYS A 1 284 ? -8.014 6.377 5.158 1.00 97.12 284 CYS A C 1
ATOM 2195 O O . CYS A 1 284 ? -8.081 5.568 4.235 1.00 97.12 284 CYS A O 1
ATOM 2197 N N . ALA A 1 285 ? -8.938 7.329 5.333 1.00 94.50 285 ALA A N 1
ATOM 2198 C CA . ALA A 1 285 ? -10.243 7.361 4.665 1.00 94.50 285 ALA A CA 1
ATOM 2199 C C . ALA A 1 285 ? -10.226 7.805 3.187 1.00 94.50 285 ALA A C 1
ATOM 2201 O O . ALA A 1 285 ? -11.286 7.945 2.583 1.00 94.50 285 ALA A O 1
ATOM 2202 N N . GLY A 1 286 ? -9.048 8.018 2.592 1.00 90.69 286 GLY A N 1
ATOM 2203 C CA . GLY A 1 286 ? -8.934 8.465 1.202 1.00 90.69 286 GLY A CA 1
ATOM 2204 C C . GLY A 1 286 ? -9.599 9.824 0.953 1.00 90.69 286 GLY A C 1
ATOM 2205 O O . GLY A 1 286 ? -9.529 10.713 1.802 1.00 90.69 286 GLY A O 1
ATOM 2206 N N . ILE A 1 287 ? -10.191 9.974 -0.236 1.00 85.06 287 ILE A N 1
ATOM 2207 C CA . ILE A 1 287 ? -10.977 11.139 -0.675 1.00 85.06 287 ILE A CA 1
ATOM 2208 C C . ILE A 1 287 ? -12.425 10.693 -0.876 1.00 85.06 287 ILE A C 1
ATOM 2210 O O . ILE A 1 287 ? -12.614 9.573 -1.407 1.00 85.06 287 ILE A O 1
#